Pro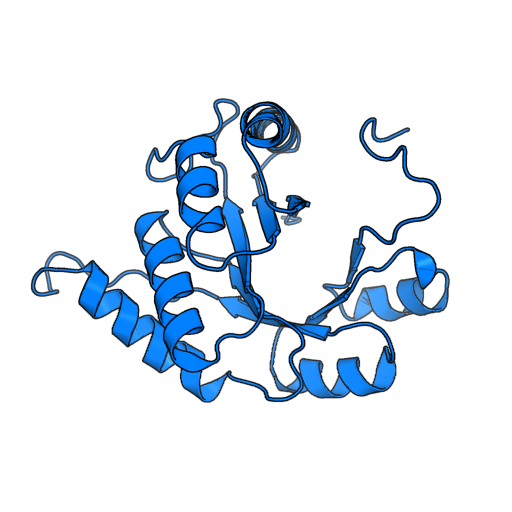tein AF-A0A1L5L5M0-F1 (afdb_monomer)

Structure (mmCIF, N/CA/C/O backbone):
data_AF-A0A1L5L5M0-F1
#
_entry.id   AF-A0A1L5L5M0-F1
#
loop_
_atom_site.group_PDB
_atom_site.id
_atom_site.type_symbol
_atom_site.label_atom_id
_atom_site.label_alt_id
_atom_site.label_comp_id
_atom_site.label_asym_id
_atom_site.label_entity_id
_atom_site.label_seq_id
_atom_site.pdbx_PDB_ins_code
_atom_site.Cartn_x
_atom_site.Cartn_y
_atom_site.Cartn_z
_atom_site.occupancy
_atom_site.B_iso_or_equiv
_atom_site.auth_seq_id
_atom_site.auth_comp_id
_atom_site.auth_asym_id
_atom_site.auth_atom_id
_atom_site.pdbx_PDB_model_num
ATOM 1 N N . MET A 1 1 ? 9.996 18.702 20.414 1.00 37.34 1 MET A N 1
ATOM 2 C CA . MET A 1 1 ? 10.602 18.690 19.071 1.00 37.34 1 MET A CA 1
ATOM 3 C C . MET A 1 1 ? 9.410 18.514 18.162 1.00 37.34 1 MET A C 1
ATOM 5 O O . MET A 1 1 ? 8.863 17.422 18.136 1.00 37.34 1 MET A O 1
ATOM 9 N N . ASP A 1 2 ? 8.891 19.613 17.627 1.00 32.19 2 ASP A N 1
ATOM 10 C CA . ASP A 1 2 ? 7.620 19.604 16.901 1.00 32.19 2 ASP A CA 1
ATOM 11 C C . ASP A 1 2 ? 7.878 19.167 15.463 1.00 32.19 2 ASP A C 1
ATOM 13 O O . ASP A 1 2 ? 8.718 19.755 14.782 1.00 32.19 2 ASP A O 1
ATOM 17 N N . ILE A 1 3 ? 7.187 18.113 15.025 1.00 42.31 3 ILE A N 1
ATOM 18 C CA . ILE A 1 3 ? 7.192 17.671 13.630 1.00 42.31 3 ILE A CA 1
ATOM 19 C C . ILE A 1 3 ? 6.338 18.692 12.858 1.00 42.31 3 ILE A C 1
ATOM 21 O O . ILE A 1 3 ? 5.136 18.776 13.120 1.00 42.31 3 ILE A O 1
ATOM 25 N N . PRO A 1 4 ? 6.909 19.486 11.931 1.00 44.06 4 PRO A N 1
ATOM 26 C CA . PRO A 1 4 ? 6.253 20.669 11.352 1.00 44.06 4 PRO A CA 1
ATOM 27 C C . PRO A 1 4 ? 4.957 20.407 10.565 1.00 44.06 4 PRO A C 1
ATOM 29 O O . PRO A 1 4 ? 4.274 21.355 10.188 1.00 44.06 4 PRO A O 1
ATOM 32 N N . LEU A 1 5 ? 4.615 19.141 10.313 1.00 48.84 5 LEU A N 1
ATOM 33 C CA . LEU A 1 5 ? 3.465 18.721 9.508 1.00 48.84 5 LEU A CA 1
ATOM 34 C C . LEU A 1 5 ? 2.217 18.359 10.344 1.00 48.84 5 LEU A C 1
ATOM 36 O O . LEU A 1 5 ? 1.127 18.248 9.787 1.00 48.84 5 LEU A O 1
ATOM 40 N N . CYS A 1 6 ? 2.326 18.233 11.672 1.00 43.53 6 CYS A N 1
ATOM 41 C CA . CYS A 1 6 ? 1.203 17.886 12.554 1.00 43.53 6 CYS A CA 1
ATOM 42 C C . CYS A 1 6 ? 0.515 19.140 13.125 1.00 43.53 6 CYS A C 1
ATOM 44 O O . CYS A 1 6 ? 0.696 19.470 14.293 1.00 43.53 6 CYS A O 1
ATOM 46 N N . GLN A 1 7 ? -0.279 19.859 12.323 1.00 47.16 7 GLN A N 1
ATOM 47 C CA . GLN A 1 7 ? -1.124 20.965 12.826 1.00 47.16 7 GLN A CA 1
ATOM 48 C C . GLN A 1 7 ? -2.626 20.636 12.908 1.00 47.16 7 GLN A C 1
ATOM 50 O O . GLN A 1 7 ? -3.442 21.531 13.122 1.00 47.16 7 GLN A O 1
ATOM 55 N N . SER A 1 8 ? -3.028 19.370 12.782 1.00 53.06 8 SER A N 1
ATOM 56 C CA . SER A 1 8 ? -4.411 18.952 13.045 1.00 53.06 8 SER A CA 1
ATOM 57 C C . SER A 1 8 ? -4.498 18.318 14.430 1.00 53.06 8 SER A C 1
ATOM 59 O O . SER A 1 8 ? -4.249 17.128 14.586 1.00 53.06 8 SER A O 1
ATOM 61 N N . GLU A 1 9 ? -4.861 19.099 15.447 1.00 52.16 9 GLU A N 1
ATOM 62 C CA . GLU A 1 9 ? -4.918 18.631 16.843 1.00 52.16 9 GLU A CA 1
ATOM 63 C C . GLU A 1 9 ? -5.943 17.501 17.115 1.00 52.16 9 GLU A C 1
ATOM 65 O O . GLU A 1 9 ? -6.094 17.103 18.264 1.00 52.16 9 GLU A O 1
ATOM 70 N N . HIS A 1 10 ? -6.682 16.995 16.115 1.00 55.62 10 HIS A N 1
ATOM 71 C CA . HIS A 1 10 ? -7.849 16.127 16.350 1.00 55.62 10 HIS A CA 1
ATOM 72 C C . HIS A 1 10 ? -8.141 15.062 15.274 1.00 55.62 10 HIS A C 1
ATOM 74 O O . HIS A 1 10 ? -9.202 14.443 15.338 1.00 55.62 10 HIS A O 1
ATOM 80 N N . GLU A 1 11 ? -7.264 14.830 14.293 1.00 70.50 11 GLU A N 1
ATOM 81 C CA . GLU A 1 11 ? -7.452 13.707 13.358 1.00 70.50 11 GLU A CA 1
ATOM 82 C C . GLU A 1 11 ? -6.483 12.574 13.700 1.00 70.50 11 GLU A C 1
ATOM 84 O O . GLU A 1 11 ? -5.308 12.855 13.927 1.00 70.50 11 GLU A O 1
ATOM 89 N N . PRO A 1 12 ? -6.944 11.313 13.755 1.00 74.50 12 PRO A N 1
ATOM 90 C CA . PRO A 1 12 ? -6.053 10.176 13.926 1.00 74.50 12 PRO A CA 1
ATOM 91 C C . PRO A 1 12 ? -5.113 10.067 12.718 1.00 74.50 12 PRO A C 1
ATOM 93 O O . PRO A 1 12 ? -5.559 10.154 11.574 1.00 74.50 12 PRO A O 1
ATOM 96 N N . GLN A 1 13 ? -3.814 9.869 12.959 1.00 84.69 13 GLN A N 1
ATOM 97 C CA . GLN A 1 13 ? -2.782 9.886 11.905 1.00 84.69 13 GLN A CA 1
ATOM 98 C C . GLN A 1 13 ? -1.914 8.626 11.869 1.00 84.69 13 GLN A C 1
ATOM 100 O O . GLN A 1 13 ? -1.178 8.423 10.906 1.00 84.69 13 GLN A O 1
ATOM 105 N N . LEU A 1 14 ? -1.972 7.785 12.906 1.00 91.12 14 LEU A N 1
ATOM 106 C CA . LEU A 1 14 ? -1.072 6.644 13.053 1.00 91.12 14 LEU A CA 1
ATOM 107 C C . LEU A 1 14 ? -1.730 5.342 12.596 1.00 91.12 14 LEU A C 1
ATOM 109 O O . LEU A 1 14 ? -2.900 5.090 12.882 1.00 91.12 14 LEU A O 1
ATOM 113 N N . LEU A 1 15 ? -0.954 4.489 11.929 1.00 92.94 15 LEU A N 1
ATOM 114 C CA . LEU A 1 15 ? -1.309 3.090 11.711 1.00 92.94 15 LEU A CA 1
ATOM 115 C C . LEU A 1 15 ? -0.512 2.231 12.689 1.00 92.94 15 LEU A C 1
ATOM 117 O O . LEU A 1 15 ? 0.717 2.267 12.688 1.00 92.94 15 LEU A O 1
ATOM 121 N N . LEU A 1 16 ? -1.207 1.463 13.526 1.00 93.12 16 LEU A N 1
ATOM 122 C CA . LEU A 1 16 ? -0.563 0.487 14.401 1.00 93.12 16 LEU A CA 1
ATOM 123 C C . LEU A 1 16 ? -0.062 -0.682 13.554 1.00 93.12 16 LEU A C 1
ATOM 125 O O . LEU A 1 16 ? -0.860 -1.314 12.879 1.00 93.12 16 LEU A O 1
ATOM 129 N N . ASN A 1 17 ? 1.229 -0.992 13.589 1.00 90.50 17 ASN A N 1
ATOM 130 C CA . ASN A 1 17 ? 1.829 -2.051 12.767 1.00 90.50 17 ASN A CA 1
ATOM 131 C C . ASN A 1 17 ? 2.629 -3.088 13.575 1.00 90.50 17 ASN A C 1
ATOM 133 O O . ASN A 1 17 ? 3.208 -3.998 12.989 1.00 90.50 17 ASN A O 1
ATOM 137 N N . ASP A 1 18 ? 2.654 -2.972 14.906 1.00 87.62 18 ASP A N 1
ATOM 138 C CA . ASP A 1 18 ? 3.384 -3.873 15.802 1.00 87.62 18 ASP A CA 1
ATOM 139 C C . ASP A 1 18 ? 2.468 -4.337 16.953 1.00 87.62 18 ASP A C 1
ATOM 141 O O . ASP A 1 18 ? 1.902 -3.488 17.655 1.00 87.62 18 ASP A O 1
ATOM 145 N N . PRO A 1 19 ? 2.333 -5.657 17.205 1.00 85.62 19 PRO A N 1
ATOM 146 C CA . PRO A 1 19 ? 1.618 -6.173 18.372 1.00 85.62 19 PRO A CA 1
ATOM 147 C C . PRO A 1 19 ? 2.073 -5.566 19.710 1.00 85.62 19 PRO A C 1
ATOM 149 O O . PRO A 1 19 ? 1.258 -5.357 20.610 1.00 85.62 19 PRO A O 1
ATOM 152 N N . ALA A 1 20 ? 3.360 -5.242 19.864 1.00 86.06 20 ALA A N 1
ATOM 153 C CA . ALA A 1 20 ? 3.890 -4.624 21.078 1.00 86.06 20 ALA A CA 1
ATOM 154 C C . ALA A 1 20 ? 3.305 -3.221 21.332 1.00 86.06 20 ALA A C 1
ATOM 156 O O . ALA A 1 20 ? 3.269 -2.760 22.476 1.00 86.06 20 ALA A O 1
ATOM 157 N N . ALA A 1 21 ? 2.802 -2.558 20.287 1.00 85.56 21 ALA A N 1
ATOM 158 C CA . ALA A 1 21 ? 2.208 -1.230 20.355 1.00 85.56 21 ALA A CA 1
ATOM 159 C C . ALA A 1 21 ? 0.707 -1.235 20.712 1.00 85.56 21 ALA A C 1
ATOM 161 O O . ALA A 1 21 ? 0.142 -0.162 20.917 1.00 85.56 21 ALA A O 1
ATOM 162 N N . ILE A 1 22 ? 0.053 -2.395 20.873 1.00 88.88 22 ILE A N 1
ATOM 163 C CA . ILE A 1 22 ? -1.383 -2.477 21.235 1.00 88.88 22 ILE A CA 1
ATOM 164 C C . ILE A 1 22 ? -1.685 -1.745 22.552 1.00 88.88 22 ILE A C 1
ATOM 166 O O . ILE A 1 22 ? -2.690 -1.046 22.681 1.00 88.88 22 ILE A O 1
ATOM 170 N N . SER A 1 23 ? -0.762 -1.798 23.516 1.00 89.81 23 SER A N 1
ATOM 171 C CA . SER A 1 23 ? -0.909 -1.055 24.778 1.00 89.81 23 SER A CA 1
ATOM 172 C C . SER A 1 23 ? -0.965 0.469 24.573 1.00 89.81 23 SER A C 1
ATOM 174 O O . SER A 1 23 ? -1.609 1.173 25.355 1.00 89.81 23 SER A O 1
ATOM 176 N N . LEU A 1 24 ? -0.315 0.989 23.523 1.00 89.75 24 LEU A N 1
ATOM 177 C CA . LEU A 1 24 ? -0.370 2.409 23.168 1.00 89.75 24 LEU A CA 1
ATOM 178 C C . LEU A 1 24 ? -1.753 2.778 22.629 1.00 89.75 24 LEU A C 1
ATOM 180 O O . LEU A 1 24 ? -2.297 3.799 23.047 1.00 89.75 24 LEU A O 1
ATOM 184 N N . TYR A 1 25 ? -2.355 1.921 21.796 1.00 90.50 25 TYR A N 1
ATOM 185 C CA . TYR A 1 25 ? -3.723 2.124 21.314 1.00 90.50 25 TYR A CA 1
ATOM 186 C C . TYR A 1 25 ? -4.724 2.224 22.468 1.00 90.50 25 TYR A C 1
ATOM 188 O O . TYR A 1 25 ? -5.516 3.156 22.511 1.00 90.50 25 TYR A O 1
ATOM 196 N N . HIS A 1 26 ? -4.651 1.338 23.464 1.00 90.94 26 HIS A N 1
ATOM 197 C CA . HIS A 1 26 ? -5.555 1.419 24.618 1.00 90.94 26 HIS A CA 1
ATOM 198 C C . HIS A 1 26 ? -5.352 2.670 25.484 1.00 90.94 26 HIS A C 1
ATOM 200 O O . HIS A 1 26 ? -6.258 3.056 26.223 1.00 90.94 26 HIS A O 1
ATOM 206 N N . THR A 1 27 ? -4.175 3.295 25.412 1.00 91.94 27 THR A N 1
ATOM 207 C CA . THR A 1 27 ? -3.859 4.503 26.183 1.00 91.94 27 THR A CA 1
ATOM 208 C C . THR A 1 27 ? -4.309 5.778 25.467 1.00 91.94 27 THR A C 1
ATOM 210 O O . THR A 1 27 ? -4.749 6.712 26.135 1.00 91.94 27 THR A O 1
ATOM 213 N N . ALA A 1 28 ? -4.202 5.819 24.137 1.00 90.75 28 ALA A N 1
ATOM 214 C CA . ALA A 1 28 ? -4.520 6.986 23.313 1.00 90.75 28 ALA A CA 1
ATOM 215 C C . ALA A 1 28 ? -5.152 6.567 21.966 1.00 90.75 28 ALA A C 1
ATOM 217 O O . ALA A 1 28 ? -4.536 6.744 20.908 1.00 90.75 28 ALA A O 1
ATOM 218 N N . PRO A 1 29 ? -6.359 5.969 21.974 1.00 90.12 29 PRO A N 1
ATOM 219 C CA . PRO A 1 29 ? -6.978 5.408 20.770 1.00 90.12 29 PRO A CA 1
ATOM 220 C C . PRO A 1 29 ? -7.260 6.464 19.695 1.00 90.12 29 PRO A C 1
ATOM 222 O O . PRO A 1 29 ? -7.223 6.163 18.506 1.00 90.12 29 PRO A O 1
ATOM 225 N N . GLU A 1 30 ? -7.483 7.717 20.093 1.00 90.06 30 GLU A N 1
ATOM 226 C CA . GLU A 1 30 ? -7.745 8.854 19.208 1.00 90.06 30 GLU A CA 1
ATOM 227 C C . GLU A 1 30 ? -6.582 9.214 18.271 1.00 90.06 30 GLU A C 1
ATOM 229 O O . GLU A 1 30 ? -6.782 9.961 17.316 1.00 90.06 30 GLU A O 1
ATOM 234 N N . GLN A 1 31 ? -5.375 8.695 18.520 1.00 89.62 31 GLN A N 1
ATOM 235 C CA . GLN A 1 31 ? -4.207 8.925 17.665 1.00 89.62 31 GLN A CA 1
ATOM 236 C C . GLN A 1 31 ? -4.157 7.974 16.460 1.00 89.62 31 GLN A C 1
ATOM 238 O O . GLN A 1 31 ? -3.469 8.263 15.475 1.00 89.6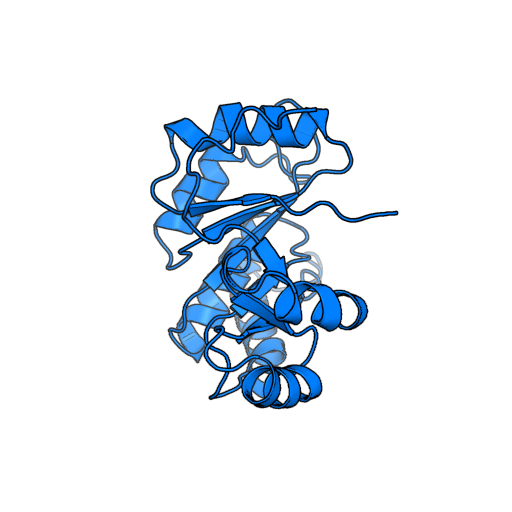2 31 GLN A O 1
ATOM 243 N N . PHE A 1 32 ? -4.874 6.849 16.526 1.00 92.44 32 PHE A N 1
ATOM 244 C CA . PHE A 1 32 ? -4.776 5.758 15.561 1.00 92.44 32 PHE A CA 1
ATOM 245 C C . PHE A 1 32 ? -5.925 5.787 14.553 1.00 92.44 32 PHE A C 1
ATOM 247 O O . PHE A 1 32 ? -7.099 5.809 14.915 1.00 92.44 32 PHE A O 1
ATOM 254 N N . ALA A 1 33 ? -5.576 5.778 13.267 1.00 92.56 33 ALA A N 1
ATOM 255 C CA . ALA A 1 33 ? -6.522 5.771 12.151 1.00 92.56 33 ALA A CA 1
ATOM 256 C C . ALA A 1 33 ? -6.866 4.349 11.694 1.00 92.56 33 ALA A C 1
ATOM 258 O O . ALA A 1 33 ? -7.893 4.133 11.054 1.00 92.56 33 ALA A O 1
ATOM 259 N N . GLY A 1 34 ? -6.003 3.387 12.015 1.00 94.31 34 GLY A N 1
ATOM 260 C CA . GLY A 1 34 ? -6.153 1.984 11.663 1.00 94.31 34 GLY A CA 1
ATOM 261 C C . GLY A 1 34 ? -5.032 1.130 12.246 1.00 94.31 34 GLY A C 1
ATOM 262 O O . GLY A 1 34 ? -4.119 1.637 12.904 1.00 94.31 34 GLY A O 1
ATOM 263 N N . ALA A 1 35 ? -5.086 -0.166 11.967 1.00 95.44 35 ALA A N 1
ATOM 264 C CA . ALA A 1 35 ? -4.003 -1.101 12.243 1.00 95.44 35 ALA A CA 1
ATOM 265 C C . ALA A 1 35 ? -3.652 -1.923 10.994 1.00 95.44 35 ALA A C 1
ATOM 267 O O . ALA A 1 35 ? -4.490 -2.130 10.120 1.00 95.44 35 ALA A O 1
ATOM 268 N N . LEU A 1 36 ? -2.406 -2.373 10.916 1.00 94.81 36 LEU A N 1
ATOM 269 C CA . LEU A 1 36 ? -1.814 -3.175 9.856 1.00 94.81 36 LEU A CA 1
ATOM 270 C C . LEU A 1 36 ? -1.404 -4.523 10.440 1.00 94.81 36 LEU A C 1
ATOM 272 O O . LEU A 1 36 ? -0.336 -4.650 11.038 1.00 94.81 36 LEU A O 1
ATOM 276 N N . ALA A 1 37 ? -2.261 -5.524 10.273 1.00 94.50 37 ALA A N 1
ATOM 277 C CA . ALA A 1 37 ? -1.931 -6.886 10.646 1.00 94.50 37 ALA A CA 1
ATOM 278 C C . ALA A 1 37 ? -0.888 -7.456 9.665 1.00 94.50 37 ALA A C 1
ATOM 280 O O . ALA A 1 37 ? -1.038 -7.295 8.450 1.00 94.50 37 ALA A O 1
ATOM 281 N N . PRO A 1 38 ? 0.155 -8.149 10.154 1.00 91.62 38 PRO A N 1
ATOM 282 C CA . PRO A 1 38 ? 1.208 -8.693 9.295 1.00 91.62 38 PRO A CA 1
ATOM 283 C C . PRO A 1 38 ? 0.812 -10.014 8.616 1.00 91.62 38 PRO A C 1
ATOM 285 O O . PRO A 1 38 ? 1.494 -10.464 7.702 1.00 91.62 38 PRO A O 1
ATOM 288 N N . ASN A 1 39 ? -0.251 -10.674 9.083 1.00 91.19 39 ASN A N 1
ATOM 289 C CA . ASN A 1 39 ? -0.777 -11.913 8.514 1.00 91.19 39 ASN A CA 1
ATOM 290 C C . ASN A 1 39 ? -2.271 -12.069 8.827 1.00 91.19 39 ASN A C 1
ATOM 292 O O . ASN A 1 39 ? -2.847 -11.307 9.609 1.00 91.19 39 ASN A O 1
ATOM 296 N N . VAL A 1 40 ? -2.887 -13.059 8.183 1.00 90.62 40 VAL A N 1
ATOM 297 C CA . VAL A 1 40 ? -4.324 -13.328 8.276 1.00 90.62 40 VAL A CA 1
ATOM 298 C C . VAL A 1 40 ? -4.726 -13.692 9.705 1.00 90.62 40 VAL A C 1
ATOM 300 O O . VAL A 1 40 ? -5.720 -13.176 10.204 1.00 90.62 40 VAL A O 1
ATOM 303 N N . GLU A 1 41 ? -3.925 -14.502 10.401 1.00 89.31 41 GLU A N 1
ATOM 304 C CA . GLU A 1 41 ? -4.230 -14.946 11.764 1.00 89.31 41 GLU A CA 1
ATOM 305 C C . GLU A 1 41 ? -4.303 -13.779 12.759 1.00 89.31 41 GLU A C 1
ATOM 307 O O . GLU A 1 41 ? -5.160 -13.760 13.643 1.00 89.31 41 GLU A O 1
ATOM 312 N N . LEU A 1 42 ? -3.411 -12.795 12.621 1.00 91.25 42 LEU A N 1
ATOM 313 C CA . LEU A 1 42 ? -3.429 -11.592 13.450 1.00 91.25 42 LEU A CA 1
ATOM 314 C C . LEU A 1 42 ? -4.493 -10.590 13.004 1.00 91.25 42 LEU A C 1
ATOM 316 O O . LEU A 1 42 ? -4.952 -9.816 13.838 1.00 91.25 42 LEU A O 1
ATOM 320 N N . CYS A 1 43 ? -4.916 -10.612 11.738 1.00 92.25 43 CYS A N 1
ATOM 321 C CA . CYS A 1 43 ? -5.982 -9.740 11.246 1.00 92.25 43 CYS A CA 1
ATOM 322 C C . CYS A 1 43 ? -7.291 -9.982 12.007 1.00 92.25 43 CYS A C 1
ATOM 324 O O . CYS A 1 43 ? -7.899 -9.019 12.471 1.00 92.25 43 CYS A O 1
ATOM 326 N N . ASP A 1 44 ? -7.672 -11.246 12.206 1.00 90.19 44 ASP A N 1
ATOM 327 C CA . ASP A 1 44 ? -8.867 -11.622 12.975 1.00 90.19 44 ASP A CA 1
ATOM 328 C C . ASP A 1 44 ? -8.769 -11.190 14.435 1.00 90.19 44 ASP A C 1
ATOM 330 O O . ASP A 1 44 ? -9.660 -10.525 14.968 1.00 90.19 44 ASP A O 1
ATOM 334 N N . ALA A 1 45 ? -7.651 -11.539 15.076 1.00 91.50 45 ALA A N 1
ATOM 335 C CA . ALA A 1 45 ? -7.421 -11.223 16.478 1.00 91.50 45 ALA A CA 1
ATOM 336 C C . ALA A 1 45 ? -7.474 -9.707 16.724 1.00 91.50 45 ALA A C 1
ATOM 338 O O . ALA A 1 45 ? -8.102 -9.246 17.677 1.00 91.50 45 ALA A O 1
ATOM 339 N N . TRP A 1 46 ? -6.855 -8.923 15.840 1.00 93.50 46 TRP A N 1
ATOM 340 C CA . TRP A 1 46 ? -6.830 -7.469 15.953 1.00 93.50 46 TRP A CA 1
ATOM 341 C C . TRP A 1 46 ? -8.174 -6.837 15.613 1.00 93.50 46 TRP A C 1
A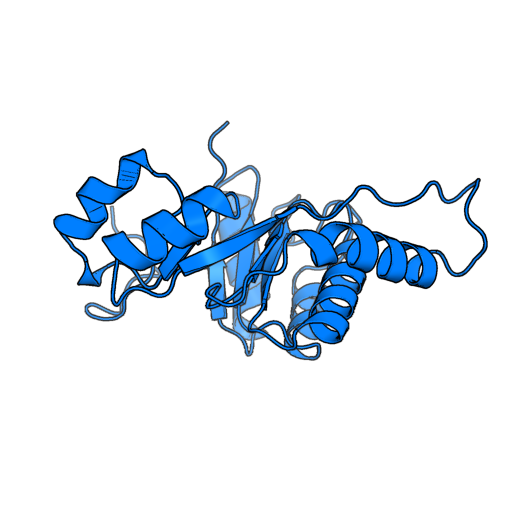TOM 343 O O . TRP A 1 46 ? -8.539 -5.847 16.241 1.00 93.50 46 TRP A O 1
ATOM 353 N N . ALA A 1 47 ? -8.925 -7.385 14.654 1.00 91.62 47 ALA A N 1
ATOM 354 C CA . ALA A 1 47 ? -10.258 -6.888 14.332 1.00 91.62 47 ALA A CA 1
ATOM 355 C C . ALA A 1 47 ? -11.212 -7.012 15.533 1.00 91.62 47 ALA A C 1
ATOM 357 O O . ALA A 1 47 ? -12.026 -6.115 15.760 1.00 91.62 47 ALA A O 1
ATOM 358 N N . GLU A 1 48 ? -11.084 -8.079 16.330 1.00 91.06 48 GLU A N 1
ATOM 359 C CA . GLU A 1 48 ? -11.846 -8.249 17.572 1.00 91.06 48 GLU A CA 1
ATOM 360 C C . GLU A 1 48 ? -11.322 -7.350 18.708 1.00 91.06 48 GLU A C 1
ATOM 362 O O . GLU A 1 48 ? -12.106 -6.646 19.347 1.00 91.06 48 GLU A O 1
ATOM 367 N N . GLU A 1 49 ? -10.007 -7.334 18.952 1.00 92.00 49 GLU A N 1
ATOM 368 C CA . GLU A 1 49 ? -9.393 -6.617 20.082 1.00 92.00 49 GLU A CA 1
ATOM 369 C C . GLU A 1 49 ? -9.428 -5.087 19.930 1.00 92.00 49 GLU A C 1
ATOM 371 O O . GLU A 1 49 ? -9.626 -4.362 20.910 1.00 92.00 49 GLU A O 1
ATOM 376 N N . LEU A 1 50 ? -9.249 -4.581 18.706 1.00 93.06 50 LEU A N 1
ATOM 377 C CA . LEU A 1 50 ? -9.100 -3.149 18.433 1.00 93.06 50 LEU A CA 1
ATOM 378 C C . LEU A 1 50 ? -10.416 -2.470 18.031 1.00 93.06 50 LEU A C 1
ATOM 380 O O . LEU A 1 50 ? -10.424 -1.257 17.807 1.00 93.06 50 LEU A O 1
ATOM 384 N N . ALA A 1 51 ? -11.533 -3.203 17.962 1.00 90.69 51 ALA A N 1
ATOM 385 C CA . ALA A 1 51 ? -12.824 -2.664 17.539 1.00 90.69 51 ALA A CA 1
ATOM 386 C C . ALA A 1 51 ? -13.189 -1.358 18.293 1.00 90.69 51 ALA A C 1
ATOM 388 O O . ALA A 1 51 ? -13.121 -1.314 19.525 1.00 90.69 51 ALA A O 1
ATOM 389 N N . PRO A 1 52 ? -13.606 -0.280 17.590 1.00 90.81 52 PRO A N 1
ATOM 390 C CA . PRO A 1 52 ? -14.006 -0.228 16.179 1.00 90.81 52 PRO A CA 1
ATOM 391 C C . PRO A 1 52 ? -12.898 0.205 15.190 1.00 90.81 52 PRO A C 1
ATOM 393 O O . PRO A 1 52 ? -13.225 0.635 14.083 1.00 90.81 52 PRO A O 1
ATOM 396 N N . LEU A 1 53 ? -11.614 0.154 15.564 1.00 93.44 53 LEU A N 1
ATOM 397 C CA . LEU A 1 53 ? -10.500 0.557 14.695 1.00 93.44 53 LEU A CA 1
ATOM 398 C C . LEU A 1 53 ? -10.447 -0.320 13.425 1.00 93.44 53 LEU A C 1
ATOM 400 O O . LEU A 1 53 ? -10.489 -1.546 13.543 1.00 93.44 53 LEU A O 1
ATOM 404 N N . PRO A 1 54 ? -10.337 0.254 12.211 1.00 94.69 54 PRO A N 1
ATOM 405 C CA . PRO A 1 54 ? -10.229 -0.544 10.997 1.00 94.69 54 PRO A CA 1
ATOM 406 C C . PRO A 1 54 ? -8.874 -1.257 10.938 1.00 94.69 54 PRO A C 1
ATOM 408 O O . PRO A 1 54 ? -7.819 -0.625 11.018 1.00 94.69 54 PRO A O 1
ATOM 411 N N . VAL A 1 55 ? -8.910 -2.573 10.743 1.00 95.94 55 VAL A N 1
ATOM 412 C CA . VAL A 1 55 ? -7.717 -3.414 10.600 1.00 95.94 55 VAL A CA 1
ATOM 413 C C . VAL A 1 55 ? -7.553 -3.803 9.137 1.00 95.94 55 VAL A C 1
ATOM 415 O O . VAL A 1 55 ? -8.470 -4.345 8.520 1.00 95.94 55 VAL A O 1
ATOM 418 N N . GLY A 1 56 ? -6.400 -3.480 8.564 1.00 96.19 56 GLY A N 1
ATOM 419 C CA . GLY A 1 56 ? -5.993 -3.909 7.235 1.00 96.19 56 GLY A CA 1
ATOM 420 C C . GLY A 1 56 ? -4.927 -4.995 7.289 1.00 96.19 56 GLY A C 1
ATOM 421 O O . GLY A 1 56 ? -4.284 -5.196 8.318 1.00 96.19 56 GLY A O 1
ATOM 422 N N . LEU A 1 57 ? -4.730 -5.676 6.163 1.00 96.31 57 LEU A N 1
ATOM 423 C CA . LEU A 1 57 ? -3.746 -6.748 6.025 1.00 96.31 57 LEU A CA 1
ATOM 424 C C . LEU A 1 57 ? -2.562 -6.291 5.165 1.00 96.31 57 LEU A C 1
ATOM 426 O O . LEU A 1 57 ? -2.754 -5.784 4.055 1.00 96.31 57 LEU A O 1
ATOM 430 N N . ALA A 1 58 ? -1.344 -6.487 5.667 1.00 95.75 58 ALA A N 1
ATOM 431 C CA . ALA A 1 58 ? -0.121 -6.297 4.898 1.00 95.75 58 ALA A CA 1
ATOM 432 C C . ALA A 1 58 ? 0.086 -7.460 3.918 1.00 95.75 58 ALA A C 1
ATOM 434 O O . ALA A 1 58 ? -0.023 -8.629 4.284 1.00 95.75 58 ALA A O 1
ATOM 435 N N . LEU A 1 59 ? 0.381 -7.128 2.664 1.00 96.19 59 LEU A N 1
ATOM 436 C CA . LEU A 1 59 ? 0.694 -8.069 1.599 1.00 96.19 59 LEU A CA 1
ATOM 437 C C . LEU A 1 59 ? 2.019 -7.661 0.952 1.00 96.19 59 LEU A C 1
ATOM 439 O O . LEU A 1 59 ? 2.146 -6.580 0.368 1.00 96.19 59 LEU A O 1
ATOM 443 N N . GLU A 1 60 ? 2.991 -8.559 1.020 1.00 96.44 60 GLU A N 1
ATOM 444 C CA . GLU A 1 60 ? 4.278 -8.383 0.360 1.00 96.44 60 GLU A CA 1
ATOM 445 C C . GLU A 1 60 ? 4.147 -8.691 -1.137 1.00 96.44 60 GLU A C 1
ATOM 447 O O . GLU A 1 60 ? 3.588 -9.717 -1.544 1.00 96.44 60 GLU A O 1
ATOM 452 N N . CYS A 1 61 ? 4.655 -7.796 -1.981 1.00 96.94 61 CYS A N 1
ATOM 453 C CA . CYS A 1 61 ? 4.702 -8.019 -3.418 1.00 96.94 61 CYS A CA 1
ATOM 454 C C . CYS A 1 61 ? 5.712 -9.135 -3.729 1.00 96.94 61 CYS A C 1
ATOM 456 O O . CYS A 1 61 ? 6.843 -9.089 -3.249 1.00 96.94 61 CYS A O 1
ATOM 458 N N . PRO A 1 62 ? 5.354 -10.130 -4.559 1.00 95.50 62 PRO A N 1
ATOM 459 C CA . PRO A 1 62 ? 6.281 -11.202 -4.887 1.00 95.50 62 PRO A CA 1
ATOM 460 C C . PRO A 1 62 ? 7.462 -10.679 -5.725 1.00 95.50 62 PRO A C 1
ATOM 462 O O . PRO A 1 62 ? 7.338 -9.642 -6.379 1.00 95.50 62 PRO A O 1
ATOM 465 N N . PRO A 1 63 ? 8.595 -11.396 -5.785 1.00 92.56 63 PRO A N 1
ATOM 466 C CA . PRO A 1 63 ? 9.712 -10.999 -6.638 1.00 92.56 63 PRO A CA 1
ATOM 467 C C . PRO A 1 63 ? 9.307 -10.996 -8.116 1.00 92.56 63 PRO A C 1
ATOM 469 O O . PRO A 1 63 ? 8.494 -11.822 -8.549 1.00 92.56 63 PRO A O 1
ATOM 472 N N . GLU A 1 64 ? 9.887 -10.081 -8.897 1.00 88.38 64 GLU A N 1
ATOM 473 C CA . GLU A 1 64 ? 9.657 -10.041 -10.341 1.00 88.38 64 GLU A CA 1
ATOM 474 C C . GLU A 1 64 ? 10.136 -11.335 -11.019 1.00 88.38 64 GLU A C 1
ATOM 476 O O . GLU A 1 64 ? 11.173 -11.893 -10.643 1.00 88.38 64 GLU A O 1
ATOM 481 N N . PRO A 1 65 ? 9.395 -11.830 -12.024 1.00 84.88 65 PRO A N 1
ATOM 482 C CA . PRO A 1 65 ? 9.801 -12.991 -12.788 1.00 84.88 65 PRO A CA 1
ATOM 483 C C . PRO A 1 65 ? 11.054 -12.655 -13.591 1.00 84.88 65 PRO A C 1
ATOM 485 O O . PRO A 1 65 ? 11.227 -11.540 -14.087 1.00 84.88 65 PRO A O 1
ATOM 488 N N . ASP A 1 66 ? 11.911 -13.653 -13.764 1.00 81.38 66 ASP A N 1
ATOM 489 C CA . ASP A 1 66 ? 13.126 -13.502 -14.548 1.00 81.38 66 ASP A CA 1
ATOM 490 C C . ASP A 1 66 ? 12.795 -13.144 -16.008 1.00 81.38 66 ASP A C 1
ATOM 492 O O . ASP A 1 66 ? 12.187 -13.927 -16.746 1.00 81.38 66 ASP A O 1
ATOM 496 N N . ALA A 1 67 ? 13.216 -11.949 -16.425 1.00 75.56 67 ALA A N 1
ATOM 497 C CA . ALA A 1 67 ? 12.973 -11.406 -17.754 1.00 75.56 67 ALA A CA 1
ATOM 498 C C . ALA A 1 67 ? 13.628 -12.222 -18.883 1.00 75.56 67 ALA A C 1
ATOM 500 O O . ALA A 1 67 ? 13.177 -12.122 -20.027 1.00 75.56 67 ALA A O 1
ATOM 501 N N . GLU A 1 68 ? 14.673 -13.007 -18.595 1.00 76.88 68 GLU A N 1
ATOM 502 C CA . GLU A 1 68 ? 15.317 -13.886 -19.582 1.00 76.88 68 GLU A CA 1
ATOM 503 C C . GLU A 1 68 ? 14.486 -15.144 -19.857 1.00 76.88 68 GLU A C 1
ATOM 505 O O . GLU A 1 68 ? 14.481 -15.656 -20.979 1.00 76.88 68 GLU A O 1
ATOM 510 N N . HIS A 1 69 ? 13.749 -15.615 -18.850 1.00 75.44 69 HIS A N 1
ATOM 511 C CA . HIS A 1 69 ? 12.985 -16.862 -18.898 1.00 75.44 69 HIS A CA 1
ATOM 512 C C . HIS A 1 69 ? 11.469 -16.648 -19.041 1.00 75.44 69 HIS A C 1
ATOM 514 O O . HIS A 1 69 ? 10.726 -17.615 -19.211 1.00 75.44 69 HIS A O 1
ATOM 520 N N . CYS A 1 70 ? 11.000 -15.398 -18.993 1.00 79.69 70 CYS A N 1
ATOM 521 C CA . CYS A 1 70 ? 9.589 -15.038 -19.090 1.00 79.69 70 CYS A CA 1
ATOM 522 C C . CYS A 1 70 ? 9.226 -14.518 -20.490 1.00 79.69 70 CYS A C 1
ATOM 524 O O . CYS A 1 70 ? 9.854 -13.601 -21.028 1.00 79.69 70 CYS A O 1
ATOM 526 N N . GLU A 1 71 ? 8.167 -15.074 -21.085 1.00 80.06 71 GLU A N 1
ATOM 527 C CA . GLU A 1 71 ? 7.644 -14.570 -22.353 1.00 80.06 71 GLU A CA 1
ATOM 528 C C . GLU A 1 71 ? 7.055 -13.159 -22.183 1.00 80.06 71 GLU A C 1
ATOM 530 O O . GLU A 1 71 ? 6.422 -12.813 -21.185 1.00 80.06 71 GLU A O 1
ATOM 535 N N . ARG A 1 72 ? 7.252 -12.292 -23.181 1.00 82.31 72 ARG A N 1
ATOM 536 C CA . ARG A 1 72 ? 6.703 -10.930 -23.135 1.00 82.31 72 ARG A CA 1
ATOM 537 C C . ARG A 1 72 ? 5.198 -10.931 -23.451 1.00 82.31 72 ARG A C 1
ATOM 539 O O . ARG A 1 72 ? 4.785 -11.654 -24.355 1.00 82.31 72 ARG A O 1
ATOM 546 N N . PRO A 1 73 ? 4.396 -10.048 -22.817 1.00 85.62 73 PRO A N 1
ATOM 547 C CA . PRO A 1 73 ? 4.807 -8.992 -21.886 1.00 85.62 73 PRO A CA 1
ATOM 548 C C . PRO A 1 73 ? 4.935 -9.476 -20.430 1.00 85.62 73 PRO A C 1
ATOM 550 O O . PRO A 1 73 ? 4.005 -10.048 -19.864 1.00 85.62 73 PRO A O 1
ATOM 553 N N . ILE A 1 74 ? 6.066 -9.146 -19.798 1.00 87.44 74 ILE A N 1
ATOM 554 C CA . ILE A 1 74 ? 6.403 -9.532 -18.414 1.00 87.44 74 ILE A CA 1
ATOM 555 C C . ILE A 1 74 ? 5.342 -9.046 -17.414 1.00 87.44 74 ILE A C 1
ATOM 557 O O . ILE A 1 74 ? 4.941 -9.781 -16.520 1.00 87.44 74 ILE A O 1
ATOM 561 N N . THR A 1 75 ? 4.799 -7.841 -17.617 1.00 88.50 75 THR A N 1
ATOM 562 C CA . THR A 1 75 ? 3.769 -7.264 -16.741 1.00 88.50 75 THR A CA 1
ATOM 563 C C . THR A 1 75 ? 2.518 -8.139 -16.623 1.00 88.50 75 THR A C 1
ATOM 565 O O . THR A 1 75 ? 1.937 -8.197 -15.547 1.00 88.50 75 THR A O 1
ATOM 568 N N . MET A 1 76 ? 2.088 -8.826 -17.690 1.00 91.00 76 MET A N 1
ATOM 569 C CA . MET A 1 76 ? 0.898 -9.688 -17.610 1.00 91.00 76 MET A CA 1
ATOM 570 C C . MET A 1 76 ? 1.174 -10.945 -16.785 1.00 91.00 76 MET A C 1
ATOM 572 O O . MET A 1 76 ? 0.333 -11.333 -15.982 1.00 91.00 76 MET A O 1
ATOM 576 N N . HIS A 1 77 ? 2.364 -11.532 -16.930 1.00 91.81 77 HIS A N 1
ATOM 577 C CA . HIS A 1 77 ? 2.787 -12.665 -16.109 1.00 91.81 77 HIS A CA 1
ATOM 578 C C . HIS A 1 77 ? 2.879 -12.280 -14.636 1.00 91.81 77 HIS A C 1
ATOM 580 O O . HIS A 1 77 ? 2.385 -13.007 -13.781 1.00 91.81 77 HIS A O 1
ATOM 586 N N . TYR A 1 78 ? 3.435 -11.103 -14.345 1.00 94.69 78 TYR A N 1
ATOM 587 C CA . TYR A 1 78 ? 3.539 -10.637 -12.970 1.00 94.69 78 TYR A CA 1
ATOM 588 C C . TYR A 1 78 ? 2.169 -10.319 -12.346 1.00 94.69 78 TYR A C 1
ATOM 590 O O . TYR A 1 78 ? 1.949 -10.652 -11.188 1.00 94.69 78 TYR A O 1
ATOM 598 N N . ILE A 1 79 ? 1.205 -9.777 -13.107 1.00 95.62 79 ILE A N 1
ATOM 599 C CA . ILE A 1 79 ? -0.183 -9.615 -12.628 1.00 95.62 79 ILE A CA 1
ATOM 600 C C . ILE A 1 79 ? -0.777 -10.967 -12.211 1.00 95.62 79 ILE A C 1
ATOM 602 O O . ILE A 1 79 ? -1.371 -11.066 -11.139 1.00 95.62 79 ILE A O 1
ATOM 606 N N . GLU A 1 80 ? -0.622 -12.009 -13.031 1.00 95.06 80 GLU A N 1
ATOM 607 C CA . GLU A 1 80 ? -1.144 -13.339 -12.695 1.00 95.06 80 GLU A CA 1
ATOM 608 C C . GLU A 1 80 ? -0.410 -13.958 -11.496 1.00 95.06 80 GLU A C 1
ATOM 610 O O . GLU A 1 80 ? -1.063 -14.487 -10.599 1.00 95.06 80 GLU A O 1
ATOM 615 N N . GLN A 1 81 ? 0.910 -13.787 -11.395 1.00 95.25 81 GLN A N 1
ATOM 616 C CA . GLN A 1 81 ? 1.689 -14.203 -10.224 1.00 95.25 81 GLN A CA 1
ATOM 617 C C . GLN A 1 81 ? 1.212 -13.502 -8.941 1.00 95.25 81 GLN A C 1
ATOM 619 O O . GLN A 1 81 ? 0.989 -14.157 -7.923 1.00 95.25 81 GLN A O 1
ATOM 624 N N . CYS A 1 82 ? 0.990 -12.183 -8.977 1.00 97.06 82 CYS A N 1
ATOM 625 C CA . CYS A 1 82 ? 0.403 -11.449 -7.856 1.00 97.06 82 CYS A CA 1
ATOM 626 C C . CYS A 1 82 ? -0.974 -12.010 -7.486 1.00 97.06 82 CYS A C 1
ATOM 628 O O . CYS A 1 82 ? -1.259 -12.197 -6.306 1.00 97.06 82 CYS A O 1
ATOM 630 N N . LYS A 1 83 ? -1.823 -12.336 -8.471 1.00 97.38 83 LYS A N 1
ATOM 631 C CA . LYS A 1 83 ? -3.136 -12.939 -8.198 1.00 97.38 83 LYS A CA 1
ATOM 632 C C . LYS A 1 83 ? -3.016 -14.296 -7.510 1.00 97.38 83 LYS A C 1
ATOM 634 O O . LYS A 1 83 ? -3.803 -14.574 -6.610 1.00 97.38 83 LYS A O 1
ATOM 639 N N . GLU A 1 84 ? -2.073 -15.136 -7.924 1.00 96.62 84 GLU A N 1
ATOM 640 C CA . GLU A 1 84 ? -1.829 -16.440 -7.300 1.00 96.62 84 GLU A CA 1
ATOM 641 C C . GLU A 1 84 ? -1.371 -16.306 -5.844 1.00 96.62 84 GLU A C 1
ATOM 643 O O . GLU A 1 84 ? -1.878 -17.028 -4.986 1.00 96.62 84 GLU A O 1
ATOM 648 N N . VAL A 1 85 ? -0.478 -15.353 -5.562 1.00 96.25 85 VAL A N 1
ATOM 649 C CA . VAL A 1 85 ? 0.047 -15.095 -4.212 1.00 96.25 85 VAL A CA 1
ATOM 650 C C . VAL A 1 85 ? -0.999 -14.442 -3.305 1.00 96.25 85 VAL A C 1
ATOM 652 O O . VAL A 1 85 ? -1.147 -14.848 -2.155 1.00 96.25 85 VAL A O 1
ATOM 655 N N . PHE A 1 86 ? -1.761 -13.464 -3.801 1.00 96.56 86 PHE A N 1
ATOM 656 C CA . PHE A 1 86 ? -2.714 -12.708 -2.981 1.00 96.56 86 PHE A CA 1
ATOM 657 C C . PHE A 1 86 ? -4.024 -13.452 -2.733 1.00 96.56 86 PHE A C 1
ATOM 659 O O . PHE A 1 86 ? -4.611 -13.296 -1.668 1.00 96.56 86 PHE A O 1
ATOM 666 N N . ARG A 1 87 ? -4.498 -14.275 -3.679 1.00 96.12 87 ARG A N 1
ATOM 667 C CA . ARG A 1 87 ? -5.786 -14.983 -3.562 1.00 96.12 87 ARG A CA 1
ATOM 668 C C . ARG A 1 87 ? -5.967 -15.772 -2.252 1.00 96.12 87 ARG A C 1
ATOM 670 O O . ARG A 1 87 ? -7.044 -15.637 -1.679 1.00 96.12 87 ARG A O 1
ATOM 677 N N . PRO A 1 88 ? -5.002 -16.577 -1.763 1.00 94.81 88 PRO A N 1
ATOM 678 C CA . PRO A 1 88 ? -5.156 -17.279 -0.486 1.00 94.81 88 PRO A CA 1
ATOM 679 C C . PRO A 1 88 ? -5.087 -16.360 0.743 1.00 94.81 88 PRO A C 1
ATOM 681 O O . PRO A 1 88 ? -5.470 -16.793 1.823 1.00 94.81 88 PRO A O 1
ATOM 684 N N . LEU A 1 89 ? -4.598 -15.127 0.588 1.00 94.19 89 LEU A N 1
ATOM 685 C CA . LEU A 1 89 ? -4.450 -14.140 1.661 1.00 94.19 89 LEU A CA 1
ATOM 686 C C . LEU A 1 89 ? -5.639 -13.176 1.744 1.00 94.19 89 LEU A C 1
ATOM 688 O O . LEU A 1 89 ? -5.703 -12.366 2.665 1.00 94.19 89 LEU A O 1
ATOM 692 N N . LEU A 1 90 ? -6.569 -13.227 0.783 1.00 93.00 90 LEU A N 1
ATOM 693 C CA . LEU A 1 90 ? -7.760 -12.388 0.825 1.00 93.00 90 LEU A CA 1
ATOM 694 C C . LEU A 1 90 ? -8.593 -12.745 2.052 1.00 93.00 90 LEU A C 1
ATOM 696 O O . LEU A 1 90 ? -8.996 -13.892 2.237 1.00 93.00 90 LEU A O 1
ATOM 700 N N . HIS A 1 91 ? -8.867 -11.726 2.851 1.00 88.88 91 HIS A N 1
ATOM 701 C CA . HIS A 1 91 ? -9.603 -11.827 4.089 1.00 88.88 91 HIS A CA 1
ATOM 702 C C . HIS A 1 91 ? -10.857 -10.952 4.040 1.00 88.88 91 HIS A C 1
ATOM 704 O O . HIS A 1 91 ? -10.793 -9.783 3.642 1.00 88.88 91 HIS A O 1
ATOM 710 N N . ASP A 1 92 ? -12.005 -11.512 4.426 1.00 83.06 92 ASP A N 1
ATOM 711 C CA . ASP A 1 92 ? -13.293 -10.815 4.335 1.00 83.06 92 ASP A CA 1
ATOM 712 C C . ASP A 1 92 ? -13.373 -9.6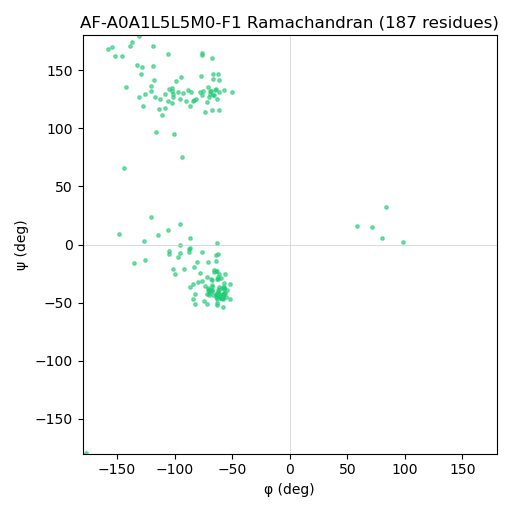27 5.303 1.00 83.06 92 ASP A C 1
ATOM 714 O O . ASP A 1 92 ? -13.925 -8.583 4.933 1.00 83.06 92 ASP A O 1
ATOM 718 N N . ASP A 1 93 ? -12.753 -9.763 6.480 1.00 83.19 93 ASP A N 1
ATOM 719 C CA . ASP A 1 93 ? -12.739 -8.750 7.543 1.00 83.19 93 ASP A CA 1
ATOM 720 C C . ASP A 1 93 ? -11.604 -7.723 7.411 1.00 83.19 93 ASP A C 1
ATOM 722 O O . ASP A 1 93 ? -11.560 -6.751 8.165 1.00 83.19 93 ASP A O 1
ATOM 726 N N . ALA A 1 94 ? -10.708 -7.877 6.428 1.00 93.25 94 ALA A N 1
ATOM 727 C CA . ALA A 1 94 ? -9.712 -6.848 6.152 1.00 93.25 94 ALA A CA 1
ATOM 728 C C . ALA A 1 94 ? -10.404 -5.584 5.610 1.00 93.25 94 ALA A C 1
ATOM 730 O O . ALA A 1 94 ? -10.986 -5.575 4.518 1.00 93.25 94 ALA A O 1
ATOM 731 N N . ALA A 1 95 ? -10.314 -4.488 6.364 1.00 94.56 95 ALA A N 1
ATOM 732 C CA . ALA A 1 95 ? -10.893 -3.200 5.990 1.00 94.56 95 ALA A CA 1
ATOM 733 C C . ALA A 1 95 ? -10.189 -2.581 4.768 1.00 94.56 95 ALA A C 1
ATOM 735 O O . ALA A 1 95 ? -10.807 -1.865 3.975 1.00 94.56 95 ALA A O 1
ATOM 736 N N . PHE A 1 96 ? -8.897 -2.866 4.610 1.00 96.00 96 PHE A N 1
ATOM 737 C CA . PHE A 1 96 ? -8.048 -2.435 3.504 1.00 96.00 96 PHE A CA 1
ATOM 738 C C . PHE A 1 96 ? -6.838 -3.372 3.375 1.00 96.00 96 PHE A C 1
ATOM 740 O O . PHE A 1 96 ? -6.562 -4.172 4.268 1.00 96.00 96 PHE A O 1
ATOM 747 N N . TYR A 1 97 ? -6.102 -3.255 2.274 1.00 97.50 97 TYR A N 1
ATOM 748 C CA . TYR A 1 97 ? -4.846 -3.973 2.064 1.00 97.50 97 TYR A CA 1
ATOM 749 C C . TYR A 1 97 ? -3.688 -3.000 1.906 1.00 97.50 97 TYR A C 1
ATOM 751 O O . TYR A 1 97 ? -3.827 -1.962 1.255 1.00 97.50 97 TYR A O 1
ATOM 759 N N . TYR A 1 98 ? -2.545 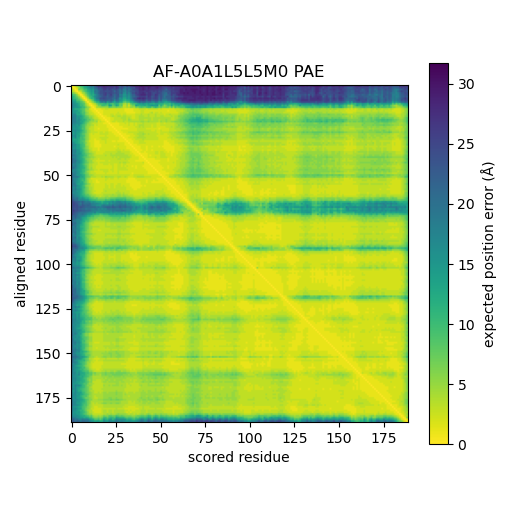-3.364 2.474 1.00 97.44 98 TYR A N 1
ATOM 760 C CA . TYR A 1 98 ? -1.301 -2.619 2.371 1.00 97.44 98 TYR A CA 1
ATOM 761 C C . TYR A 1 98 ? -0.291 -3.387 1.522 1.00 97.44 98 TYR A C 1
ATOM 763 O O . TYR A 1 98 ? 0.179 -4.441 1.936 1.00 97.44 98 TYR A O 1
ATOM 771 N N . LEU A 1 99 ? 0.024 -2.872 0.333 1.00 97.50 99 LEU A N 1
ATOM 772 C CA . LEU A 1 99 ? 1.023 -3.448 -0.565 1.00 97.50 99 LEU A CA 1
ATOM 773 C C . LEU A 1 99 ? 2.400 -2.850 -0.281 1.00 97.50 99 LEU A C 1
ATOM 775 O O . LEU A 1 99 ? 2.571 -1.635 -0.401 1.00 97.50 99 LEU A O 1
ATOM 779 N N . HIS A 1 100 ? 3.378 -3.704 0.014 1.00 96.06 100 HIS A N 1
ATOM 780 C CA . HIS A 1 100 ? 4.766 -3.302 0.250 1.00 96.06 100 HIS A CA 1
ATOM 781 C C . HIS A 1 100 ? 5.772 -4.230 -0.439 1.00 96.06 100 HIS A C 1
ATOM 783 O O . HIS A 1 100 ? 5.396 -5.244 -1.027 1.00 96.06 100 HIS A O 1
ATOM 789 N N . GLY A 1 101 ? 7.059 -3.871 -0.386 1.00 94.50 101 GLY A N 1
ATOM 790 C CA . GLY A 1 101 ? 8.156 -4.722 -0.868 1.00 94.50 101 GLY A CA 1
ATOM 791 C C . GLY A 1 101 ? 8.242 -4.869 -2.391 1.00 94.50 101 GLY A C 1
ATOM 792 O O . GLY A 1 101 ? 8.919 -5.765 -2.886 1.00 94.50 101 GLY A O 1
ATOM 793 N N . ALA A 1 102 ? 7.553 -4.020 -3.158 1.00 94.75 102 ALA A N 1
ATOM 794 C CA . ALA A 1 102 ? 7.641 -4.067 -4.611 1.00 94.75 102 ALA A CA 1
ATOM 795 C C . ALA A 1 102 ? 9.060 -3.684 -5.082 1.00 94.75 102 ALA A C 1
ATOM 797 O O . ALA A 1 102 ? 9.551 -2.624 -4.696 1.00 94.75 102 ALA A O 1
ATOM 798 N N . PRO A 1 103 ? 9.706 -4.493 -5.944 1.00 87.50 103 PRO A N 1
ATOM 799 C CA . PRO A 1 103 ? 11.093 -4.259 -6.359 1.00 87.50 103 PRO A CA 1
ATOM 800 C C . PRO A 1 103 ? 11.245 -3.062 -7.304 1.00 87.50 103 PRO A C 1
ATOM 802 O O . PRO A 1 103 ? 12.301 -2.440 -7.361 1.00 87.50 103 PRO A O 1
ATOM 805 N N . THR A 1 104 ? 10.195 -2.754 -8.066 1.00 94.56 104 THR A N 1
ATOM 806 C CA . THR A 1 104 ? 10.158 -1.677 -9.057 1.00 94.56 104 THR A CA 1
ATOM 807 C C . THR A 1 104 ? 8.763 -1.056 -9.104 1.00 94.56 104 THR A C 1
ATOM 809 O O . THR A 1 104 ? 7.767 -1.654 -8.674 1.00 94.56 104 THR A O 1
ATOM 812 N N . PHE A 1 105 ? 8.647 0.145 -9.669 1.00 96.81 105 PHE A N 1
ATOM 813 C CA . PHE A 1 105 ? 7.350 0.788 -9.836 1.00 96.81 105 PHE A CA 1
ATOM 814 C C . PHE A 1 105 ? 6.401 0.011 -10.770 1.00 96.81 105 PHE A C 1
ATOM 816 O O . PHE A 1 105 ? 5.217 -0.133 -10.436 1.00 96.81 105 PHE A O 1
ATOM 823 N N . PRO A 1 106 ? 6.847 -0.528 -11.927 1.00 95.44 106 PRO A N 1
ATOM 824 C CA . PRO A 1 106 ? 6.006 -1.386 -12.756 1.00 95.44 106 PRO A CA 1
ATOM 825 C C . PRO A 1 106 ? 5.467 -2.611 -12.013 1.00 95.44 106 PRO A C 1
ATOM 827 O O . PRO A 1 106 ? 4.302 -2.963 -12.228 1.00 95.44 106 PRO A O 1
ATOM 830 N N . ALA A 1 107 ? 6.271 -3.216 -11.131 1.00 95.88 107 ALA A N 1
ATOM 831 C CA . ALA A 1 107 ? 5.838 -4.315 -10.278 1.00 95.88 107 ALA A CA 1
ATOM 832 C C . ALA A 1 107 ? 4.733 -3.858 -9.314 1.00 95.88 107 ALA A C 1
ATOM 834 O O . ALA A 1 107 ? 3.633 -4.411 -9.339 1.00 95.88 107 ALA A O 1
ATOM 835 N N . LEU A 1 108 ? 4.945 -2.773 -8.561 1.00 97.56 108 LEU A N 1
ATOM 836 C CA . LEU A 1 108 ? 3.914 -2.235 -7.665 1.00 97.56 108 LEU A CA 1
ATOM 837 C C . LEU A 1 108 ? 2.605 -1.944 -8.409 1.00 97.56 108 LEU A C 1
ATOM 839 O O . LEU A 1 108 ? 1.521 -2.325 -7.966 1.00 97.56 108 LEU A O 1
ATOM 843 N N . ARG A 1 109 ? 2.694 -1.307 -9.582 1.00 97.31 109 ARG A N 1
ATOM 844 C CA . ARG A 1 109 ? 1.525 -1.003 -10.417 1.00 97.31 109 ARG A CA 1
ATOM 845 C C . ARG A 1 109 ? 0.761 -2.270 -10.800 1.00 97.31 109 ARG A C 1
ATOM 847 O O . ARG A 1 109 ? -0.466 -2.274 -10.786 1.00 97.31 109 ARG A O 1
ATOM 854 N N . ALA A 1 110 ? 1.471 -3.327 -11.179 1.00 96.69 110 ALA A N 1
ATOM 855 C CA . ALA A 1 110 ? 0.875 -4.612 -11.516 1.00 96.69 110 ALA A CA 1
ATOM 856 C C . ALA A 1 110 ? 0.243 -5.299 -10.296 1.00 96.69 110 ALA A C 1
ATOM 858 O O . ALA A 1 110 ? -0.869 -5.807 -10.420 1.00 96.69 110 ALA A O 1
ATOM 859 N N . ALA A 1 111 ? 0.880 -5.241 -9.125 1.00 97.44 111 ALA A N 1
ATOM 860 C CA . ALA A 1 111 ? 0.326 -5.763 -7.877 1.00 97.44 111 ALA A CA 1
ATOM 861 C C . ALA A 1 111 ? -0.982 -5.052 -7.484 1.00 97.44 111 ALA A C 1
ATOM 863 O O . ALA A 1 111 ? -1.965 -5.709 -7.143 1.00 97.44 111 ALA A O 1
ATOM 864 N N . VAL A 1 112 ? -1.038 -3.721 -7.625 1.00 97.56 112 VAL A N 1
ATOM 865 C CA . VAL A 1 112 ? -2.263 -2.931 -7.405 1.00 97.56 112 VAL A CA 1
ATOM 866 C C . VAL A 1 112 ? -3.385 -3.370 -8.348 1.00 97.56 112 VAL A C 1
ATOM 868 O O . VAL A 1 112 ? -4.511 -3.586 -7.905 1.00 97.56 112 VAL A O 1
ATOM 871 N N . LEU A 1 113 ? -3.090 -3.539 -9.642 1.00 96.88 113 LEU A N 1
ATOM 872 C CA . LEU A 1 113 ? -4.081 -3.999 -10.624 1.00 96.88 113 LEU A CA 1
ATOM 873 C C . LEU A 1 113 ? -4.562 -5.425 -10.321 1.00 96.88 113 LEU A C 1
ATOM 875 O O . LEU A 1 113 ? -5.758 -5.693 -10.376 1.00 96.88 113 LEU A O 1
ATOM 879 N N . ALA A 1 114 ? -3.644 -6.323 -9.957 1.00 96.81 114 ALA A N 1
ATOM 880 C CA . ALA A 1 114 ? -3.960 -7.693 -9.570 1.00 96.81 114 ALA A CA 1
ATOM 881 C C . ALA A 1 114 ? -4.902 -7.746 -8.360 1.00 96.81 114 ALA A C 1
ATOM 883 O O . ALA A 1 114 ? -5.883 -8.487 -8.377 1.00 96.81 114 ALA A O 1
ATOM 884 N N . LEU A 1 115 ? -4.630 -6.946 -7.328 1.00 96.12 115 LEU A N 1
ATOM 885 C CA . LEU A 1 115 ? -5.464 -6.884 -6.132 1.00 96.12 115 LEU A CA 1
ATOM 886 C C . LEU A 1 115 ? -6.827 -6.228 -6.410 1.00 96.12 115 LEU A C 1
ATOM 888 O O . LEU A 1 115 ? -7.857 -6.713 -5.937 1.00 96.12 115 LEU A O 1
ATOM 892 N N . GLY A 1 116 ? -6.847 -5.175 -7.234 1.00 94.75 116 GLY A N 1
ATOM 893 C CA . GLY A 1 116 ? -8.076 -4.533 -7.702 1.00 94.75 116 GLY A CA 1
ATOM 894 C C . GLY A 1 116 ? -9.005 -5.502 -8.440 1.00 94.75 116 GLY A C 1
ATOM 895 O O . GLY A 1 116 ? -10.202 -5.525 -8.156 1.00 94.75 116 GLY A O 1
ATOM 896 N N . ASP A 1 117 ? -8.447 -6.353 -9.308 1.00 94.62 117 ASP A N 1
ATOM 897 C CA . ASP A 1 117 ? -9.178 -7.421 -10.009 1.00 94.62 117 ASP A CA 1
ATOM 898 C C . ASP A 1 117 ? -9.759 -8.479 -9.051 1.00 94.62 117 ASP A C 1
ATOM 900 O O . ASP A 1 117 ? -10.767 -9.112 -9.369 1.00 94.62 117 ASP A O 1
ATOM 904 N N . LEU A 1 118 ? -9.114 -8.713 -7.903 1.00 95.00 118 LEU A N 1
ATOM 905 C CA . LEU A 1 118 ? -9.477 -9.783 -6.973 1.00 95.00 118 LEU A CA 1
ATOM 906 C C . LEU A 1 118 ? -10.606 -9.408 -6.008 1.00 95.00 118 LEU A C 1
ATOM 908 O O . LEU A 1 118 ? -11.508 -10.220 -5.805 1.00 95.00 118 LEU A O 1
ATOM 912 N N . CYS A 1 119 ? -10.546 -8.234 -5.369 1.00 90.44 119 CYS A N 1
ATOM 913 C CA . CYS A 1 119 ? -11.447 -7.921 -4.249 1.00 90.44 119 CYS A CA 1
ATOM 914 C C . CYS A 1 119 ? -12.073 -6.519 -4.275 1.00 90.44 119 CYS A C 1
ATOM 916 O O . CYS A 1 119 ? -13.043 -6.288 -3.555 1.00 90.44 119 CYS A O 1
ATOM 918 N N . GLY A 1 120 ? -11.547 -5.576 -5.069 1.00 86.38 120 GLY A N 1
ATOM 919 C CA . GLY A 1 120 ? -12.049 -4.194 -5.125 1.00 86.38 120 GLY A CA 1
ATOM 920 C C . GLY A 1 120 ? -12.019 -3.434 -3.786 1.00 86.38 120 GLY A C 1
ATOM 921 O O . GLY A 1 120 ? -12.702 -2.418 -3.647 1.00 86.38 120 GLY A O 1
ATOM 922 N N . ARG A 1 121 ? -11.274 -3.935 -2.790 1.00 91.06 121 ARG A N 1
ATOM 923 C CA . ARG A 1 121 ? -11.093 -3.302 -1.475 1.00 91.06 121 ARG A CA 1
ATOM 924 C C . ARG A 1 121 ? -10.123 -2.123 -1.573 1.00 91.06 121 ARG A C 1
ATOM 926 O O . ARG A 1 121 ? -9.363 -2.001 -2.530 1.00 91.06 121 ARG A O 1
ATOM 933 N N . THR A 1 122 ? -10.149 -1.266 -0.557 1.00 94.50 122 THR A N 1
ATOM 934 C CA . THR A 1 122 ? -9.227 -0.134 -0.415 1.00 94.50 122 THR A CA 1
ATOM 935 C C . THR A 1 122 ? -7.774 -0.610 -0.414 1.00 94.50 122 THR A C 1
ATOM 937 O O . THR A 1 122 ? -7.436 -1.549 0.309 1.00 94.50 122 THR A O 1
ATOM 940 N N . VAL A 1 123 ? -6.919 0.061 -1.191 1.00 97.12 123 VAL A N 1
ATOM 941 C CA . VAL A 1 123 ? -5.487 -0.247 -1.296 1.00 97.12 123 VAL A CA 1
ATOM 942 C C . VAL A 1 123 ? -4.653 0.930 -0.802 1.00 97.12 123 VAL A C 1
ATOM 944 O O . VAL A 1 123 ? -4.788 2.057 -1.290 1.00 97.12 123 VAL A O 1
ATOM 947 N N . ILE A 1 124 ? -3.755 0.633 0.132 1.00 97.75 124 ILE A N 1
ATOM 948 C CA . ILE A 1 124 ? -2.628 1.471 0.531 1.00 97.75 124 ILE A CA 1
ATOM 949 C C . ILE A 1 124 ? -1.376 0.887 -0.126 1.00 97.75 124 ILE A C 1
ATOM 951 O O . ILE A 1 124 ? -1.166 -0.321 -0.068 1.00 97.75 124 ILE A O 1
ATOM 955 N N . ALA A 1 125 ? -0.558 1.718 -0.763 1.00 98.06 125 ALA A N 1
ATOM 956 C CA . ALA A 1 125 ? 0.661 1.271 -1.437 1.00 98.06 125 ALA A CA 1
ATOM 957 C C . ALA A 1 125 ? 1.897 1.952 -0.843 1.00 98.06 125 ALA A C 1
ATOM 959 O O . ALA A 1 125 ? 1.879 3.162 -0.617 1.00 98.06 125 ALA A O 1
ATOM 960 N N . GLU A 1 126 ? 2.965 1.192 -0.623 1.00 97.56 126 GLU A N 1
ATOM 961 C CA . GLU A 1 126 ? 4.270 1.720 -0.235 1.00 97.56 126 GLU A CA 1
ATOM 962 C C . GLU A 1 126 ? 5.108 2.077 -1.473 1.00 97.56 126 GLU A C 1
ATOM 964 O O . GLU A 1 126 ? 5.223 1.279 -2.405 1.00 97.56 126 GLU A O 1
ATOM 969 N N . LEU A 1 127 ? 5.709 3.267 -1.476 1.00 96.94 127 LEU A N 1
ATOM 970 C CA . LEU A 1 127 ? 6.759 3.670 -2.408 1.00 96.94 127 LEU A CA 1
ATOM 971 C C . LEU A 1 127 ? 8.057 3.856 -1.630 1.00 96.94 127 LEU A C 1
ATOM 973 O O . LEU A 1 127 ? 8.145 4.751 -0.792 1.00 96.94 127 LEU A O 1
ATOM 977 N N . HIS A 1 128 ? 9.056 3.041 -1.951 1.00 95.56 128 HIS A N 1
ATOM 978 C CA . HIS A 1 128 ? 10.400 3.207 -1.422 1.00 95.56 128 HIS A CA 1
ATOM 979 C C . HIS A 1 128 ? 11.196 4.179 -2.294 1.00 95.56 128 HIS A C 1
ATOM 981 O O . HIS A 1 128 ? 11.377 3.928 -3.485 1.00 95.56 128 HIS A O 1
ATOM 987 N N . VAL A 1 129 ? 11.639 5.289 -1.715 1.00 95.25 129 VAL A N 1
ATOM 988 C CA . VAL A 1 129 ? 12.467 6.298 -2.379 1.00 95.25 129 VAL A CA 1
ATOM 989 C C . VAL A 1 129 ? 13.933 6.045 -2.028 1.00 95.25 129 VAL A C 1
ATOM 991 O O . VAL A 1 129 ? 14.273 5.863 -0.861 1.00 95.25 129 VAL A O 1
ATOM 994 N N . GLU A 1 130 ? 14.774 6.034 -3.060 1.00 93.56 130 GLU A N 1
ATOM 995 C CA . GLU A 1 130 ? 16.211 5.749 -2.992 1.00 93.56 130 GLU A CA 1
ATOM 996 C C . GLU A 1 130 ? 17.032 6.994 -2.625 1.00 93.56 130 GLU A C 1
ATOM 998 O O . GLU A 1 130 ? 18.055 6.878 -1.954 1.00 93.56 130 GLU A O 1
ATOM 1003 N N . ASP A 1 131 ? 16.603 8.180 -3.073 1.00 92.31 131 ASP A N 1
ATOM 1004 C CA . ASP A 1 131 ? 17.378 9.419 -2.971 1.00 92.31 131 ASP A CA 1
ATOM 1005 C C . ASP A 1 131 ? 16.550 10.656 -2.573 1.00 92.31 131 ASP A C 1
ATOM 1007 O O . ASP A 1 131 ? 15.317 10.657 -2.534 1.00 92.31 131 ASP A O 1
ATOM 1011 N N . ASP A 1 132 ? 17.250 11.752 -2.289 1.00 90.69 132 ASP A N 1
ATOM 1012 C CA . ASP A 1 132 ? 16.676 13.051 -1.935 1.00 90.69 132 ASP A CA 1
ATOM 1013 C C . ASP A 1 132 ? 16.109 13.825 -3.142 1.00 90.69 132 ASP A C 1
ATOM 1015 O O . ASP A 1 132 ? 15.446 14.851 -2.974 1.00 90.69 132 ASP A O 1
ATOM 1019 N N . GLU A 1 133 ? 16.301 13.317 -4.363 1.00 94.38 133 GLU A N 1
ATOM 1020 C CA . GLU A 1 133 ? 15.705 13.847 -5.592 1.00 94.38 133 GLU A CA 1
ATOM 1021 C C . GLU A 1 133 ? 14.310 13.253 -5.876 1.00 94.38 133 GLU A C 1
ATOM 1023 O O . GLU A 1 133 ? 13.593 13.725 -6.767 1.00 94.38 133 GLU A O 1
ATOM 1028 N N . GLY A 1 134 ? 13.879 12.268 -5.079 1.00 94.12 134 GLY A N 1
ATOM 1029 C CA . GLY A 1 134 ? 12.563 11.649 -5.176 1.00 94.12 134 GLY A CA 1
ATOM 1030 C C . GLY A 1 134 ? 12.487 10.550 -6.233 1.00 94.12 134 GLY A C 1
ATOM 1031 O O . GLY A 1 134 ? 11.427 10.370 -6.844 1.00 94.12 134 GLY A O 1
ATOM 1032 N N . HIS A 1 135 ? 13.575 9.822 -6.475 1.00 96.69 135 HIS A N 1
ATOM 1033 C CA . HIS A 1 135 ? 13.575 8.657 -7.355 1.00 96.69 135 HIS A CA 1
ATOM 1034 C C . HIS A 1 135 ? 13.377 7.354 -6.582 1.00 96.69 135 HIS A C 1
ATOM 1036 O O . HIS A 1 135 ? 13.873 7.163 -5.476 1.00 96.69 135 HIS A O 1
ATOM 1042 N N . LEU A 1 136 ? 12.654 6.422 -7.194 1.00 96.31 136 LEU A N 1
ATOM 1043 C CA . LEU A 1 136 ? 12.623 5.021 -6.783 1.00 96.31 136 LEU A CA 1
ATOM 1044 C C . LEU A 1 136 ? 13.918 4.309 -7.231 1.00 96.31 136 LEU A C 1
ATOM 1046 O O . LEU A 1 136 ? 14.582 4.795 -8.151 1.00 96.31 136 LEU A O 1
ATOM 1050 N N . PRO A 1 137 ? 14.239 3.115 -6.691 1.00 93.94 137 PRO A N 1
ATOM 1051 C CA . PRO A 1 137 ? 15.435 2.350 -7.075 1.00 93.94 137 PRO A CA 1
ATOM 1052 C C . PRO A 1 137 ? 15.552 2.034 -8.577 1.00 93.94 137 PRO A C 1
ATOM 1054 O O . PRO A 1 137 ? 16.647 1.847 -9.106 1.00 93.94 137 PRO A O 1
ATOM 1057 N N . ASP A 1 138 ? 14.426 1.985 -9.294 1.00 94.62 138 ASP A N 1
ATOM 1058 C CA . ASP A 1 138 ? 14.377 1.775 -10.746 1.00 94.62 138 ASP A CA 1
ATOM 1059 C C . ASP A 1 138 ? 14.499 3.073 -11.572 1.00 94.62 138 ASP A C 1
ATOM 1061 O O . ASP A 1 138 ? 14.362 3.052 -12.799 1.00 94.62 138 ASP A O 1
ATOM 1065 N N . GLY A 1 139 ? 14.752 4.206 -10.911 1.00 96.75 139 GLY A N 1
ATOM 1066 C CA . GLY A 1 139 ? 14.838 5.543 -11.497 1.00 96.75 139 GLY A CA 1
ATOM 1067 C C . GLY A 1 139 ? 13.483 6.210 -11.753 1.00 96.75 139 GLY A C 1
ATOM 1068 O O . GLY A 1 139 ? 13.436 7.283 -12.359 1.00 96.75 139 GLY A O 1
ATOM 1069 N N . THR A 1 140 ? 12.365 5.602 -11.340 1.00 97.69 140 THR A N 1
ATOM 1070 C CA . THR A 1 140 ? 11.041 6.216 -11.495 1.00 97.69 140 THR A CA 1
ATOM 1071 C C . THR A 1 140 ? 10.895 7.422 -10.573 1.00 97.69 140 THR A C 1
ATOM 1073 O O . THR A 1 140 ? 11.083 7.324 -9.369 1.00 97.69 140 THR A O 1
ATOM 1076 N N . ASP A 1 141 ? 10.469 8.555 -11.125 1.00 97.38 141 ASP A N 1
ATOM 1077 C CA . ASP A 1 141 ? 10.134 9.753 -10.352 1.00 97.38 141 ASP A CA 1
ATOM 1078 C C . ASP A 1 141 ? 8.894 9.525 -9.461 1.00 97.38 141 ASP A C 1
ATOM 1080 O O . ASP A 1 141 ? 7.831 9.118 -9.951 1.00 97.38 141 ASP A O 1
ATOM 1084 N N . VAL A 1 142 ? 8.991 9.839 -8.166 1.00 97.12 142 VAL A N 1
ATOM 1085 C CA . VAL A 1 142 ? 7.914 9.655 -7.176 1.00 97.12 142 VAL A CA 1
ATOM 1086 C C . VAL A 1 142 ? 6.621 10.382 -7.566 1.00 97.12 142 VAL A C 1
ATOM 1088 O O . VAL A 1 142 ? 5.520 9.872 -7.341 1.00 97.12 142 VAL A O 1
ATOM 1091 N N . ARG A 1 143 ? 6.707 11.537 -8.238 1.00 96.81 143 ARG A N 1
ATOM 1092 C CA . ARG A 1 143 ? 5.534 12.292 -8.717 1.00 96.81 143 ARG A CA 1
ATOM 1093 C C . ARG A 1 143 ? 4.839 11.545 -9.842 1.00 96.81 143 ARG A C 1
ATOM 1095 O O . ARG A 1 143 ? 3.607 11.526 -9.907 1.00 96.81 143 ARG A O 1
ATOM 1102 N N . ALA A 1 144 ? 5.618 10.935 -10.735 1.00 97.31 144 ALA A N 1
ATOM 1103 C CA . ALA A 1 144 ? 5.080 10.110 -11.808 1.00 97.31 144 ALA A CA 1
ATOM 1104 C C . ALA A 1 144 ? 4.412 8.852 -11.235 1.00 97.31 144 ALA A C 1
ATOM 1106 O O . ALA A 1 144 ? 3.288 8.531 -11.636 1.00 97.31 144 ALA A O 1
ATOM 1107 N N . ALA A 1 145 ? 5.051 8.204 -10.256 1.00 97.81 145 ALA A N 1
ATOM 1108 C CA . ALA A 1 145 ? 4.502 7.048 -9.556 1.00 97.81 145 ALA A CA 1
ATOM 1109 C C . ALA A 1 145 ? 3.156 7.379 -8.889 1.00 97.81 145 ALA A C 1
ATOM 1111 O O . ALA A 1 145 ? 2.136 6.760 -9.206 1.00 97.81 145 ALA A O 1
ATOM 1112 N N . ILE A 1 146 ? 3.106 8.427 -8.061 1.00 97.19 146 ILE A N 1
ATOM 1113 C CA . ILE A 1 146 ? 1.876 8.898 -7.403 1.00 97.19 146 ILE A CA 1
ATOM 1114 C C . ILE A 1 146 ? 0.800 9.264 -8.427 1.00 97.19 146 ILE A C 1
ATOM 1116 O O . ILE A 1 146 ? -0.356 8.855 -8.290 1.00 97.19 146 ILE A O 1
ATOM 1120 N N . GLY A 1 147 ? 1.174 9.973 -9.497 1.00 96.94 147 GLY A N 1
ATOM 1121 C CA . GLY A 1 147 ? 0.255 10.362 -10.565 1.00 96.94 147 GLY A CA 1
ATOM 1122 C C . GLY A 1 147 ? -0.415 9.173 -11.265 1.00 96.94 147 GLY A C 1
ATOM 1123 O O . GLY A 1 147 ? -1.543 9.304 -11.755 1.00 96.94 147 GLY A O 1
ATOM 1124 N N . VAL A 1 148 ? 0.248 8.018 -11.310 1.00 97.75 148 VAL A N 1
ATOM 1125 C CA . VAL A 1 148 ? -0.322 6.762 -11.807 1.00 97.75 148 VAL A CA 1
ATOM 1126 C C . VAL A 1 148 ? -1.159 6.075 -10.726 1.00 97.75 148 VAL A C 1
ATOM 1128 O O . VAL A 1 148 ? -2.315 5.754 -11.000 1.00 97.75 148 VAL A O 1
ATOM 1131 N N . LEU A 1 149 ? -0.625 5.887 -9.512 1.00 97.81 149 LEU A N 1
ATOM 1132 C CA . LEU A 1 149 ? -1.300 5.160 -8.425 1.00 97.81 149 LEU A CA 1
ATOM 1133 C C . LEU A 1 149 ? -2.668 5.762 -8.078 1.00 97.81 149 LEU A C 1
ATOM 1135 O O . LEU A 1 149 ? -3.661 5.036 -7.999 1.00 97.81 149 LEU A O 1
ATOM 1139 N N . GLN A 1 150 ? -2.760 7.094 -8.008 1.00 95.81 150 GLN A N 1
ATOM 1140 C CA . GLN A 1 150 ? -4.014 7.800 -7.713 1.00 95.81 150 GLN A CA 1
ATOM 1141 C C . GLN A 1 150 ? -5.116 7.617 -8.771 1.00 95.81 150 GLN A C 1
ATOM 1143 O O . GLN A 1 150 ? -6.245 8.057 -8.571 1.00 95.81 150 GLN A O 1
ATOM 1148 N N . ARG A 1 1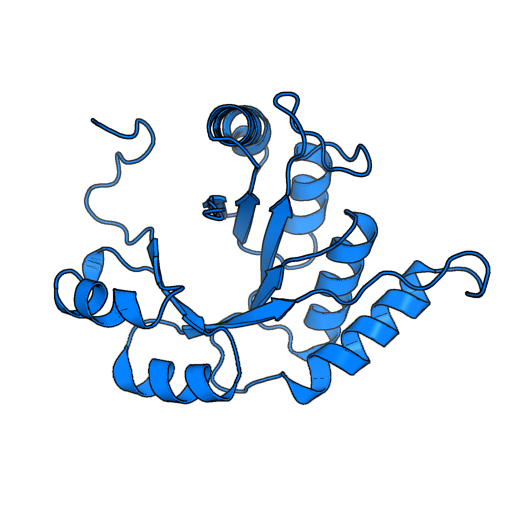51 ? -4.802 7.015 -9.927 1.00 96.06 151 ARG A N 1
ATOM 1149 C CA . ARG A 1 151 ? -5.761 6.739 -11.009 1.00 96.06 151 ARG A CA 1
ATOM 1150 C C . ARG A 1 151 ? -6.175 5.274 -11.107 1.00 96.06 151 ARG A C 1
ATOM 1152 O O . ARG A 1 151 ? -7.077 4.977 -11.885 1.00 96.06 151 ARG A O 1
ATOM 1159 N N . ILE A 1 152 ? -5.535 4.378 -10.357 1.00 94.62 152 ILE A N 1
ATOM 1160 C CA . ILE A 1 152 ? -5.739 2.926 -10.474 1.00 94.62 152 ILE A CA 1
ATOM 1161 C C . ILE A 1 152 ? -6.238 2.279 -9.176 1.00 94.62 152 ILE A C 1
ATOM 1163 O O . ILE A 1 152 ? -6.063 1.084 -8.978 1.00 94.62 152 ILE A O 1
ATOM 1167 N N . GLY A 1 153 ? -6.884 3.063 -8.307 1.00 87.12 153 GLY A N 1
ATOM 1168 C CA . GLY A 1 153 ?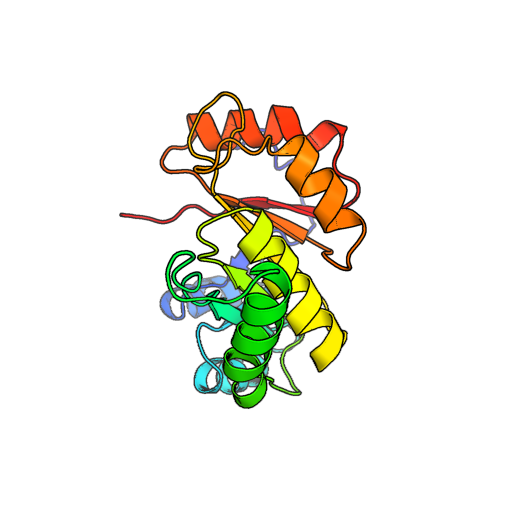 -7.586 2.553 -7.123 1.00 87.12 153 GLY A CA 1
ATOM 1169 C C . GLY A 1 153 ? -6.817 2.646 -5.803 1.00 87.12 153 GLY A C 1
ATOM 1170 O O . GLY A 1 153 ? -7.358 2.245 -4.777 1.00 87.12 153 GLY A O 1
ATOM 1171 N N . VAL A 1 154 ? -5.603 3.209 -5.795 1.00 97.19 154 VAL A N 1
ATOM 1172 C CA . VAL A 1 154 ? -4.872 3.488 -4.547 1.00 97.19 154 VAL A CA 1
ATOM 1173 C C . VAL A 1 154 ? -5.453 4.725 -3.869 1.00 97.19 154 VAL A C 1
ATOM 1175 O O . VAL A 1 154 ? -5.583 5.779 -4.496 1.00 97.19 154 VAL A O 1
ATOM 1178 N N . THR A 1 155 ? -5.781 4.608 -2.582 1.00 95.50 155 THR A N 1
ATOM 1179 C CA . THR A 1 155 ? -6.355 5.704 -1.780 1.00 95.50 155 THR A CA 1
ATOM 1180 C C . THR A 1 155 ? -5.330 6.407 -0.904 1.00 95.50 155 THR A C 1
ATOM 1182 O O . THR A 1 155 ? -5.523 7.572 -0.556 1.00 95.50 155 THR A O 1
ATOM 1185 N N . THR A 1 156 ? -4.254 5.703 -0.554 1.00 96.69 156 THR A N 1
ATOM 1186 C CA . THR A 1 156 ? -3.178 6.210 0.296 1.00 96.69 156 THR A CA 1
ATOM 1187 C C . THR A 1 156 ? -1.844 5.692 -0.217 1.00 96.69 156 THR A C 1
ATOM 1189 O O . THR A 1 156 ? -1.717 4.508 -0.527 1.00 96.69 156 THR A O 1
ATOM 1192 N N . VAL A 1 157 ? -0.849 6.569 -0.285 1.00 97.69 157 VAL A N 1
ATOM 1193 C CA . VAL A 1 157 ? 0.538 6.190 -0.563 1.00 97.69 157 VAL A CA 1
ATOM 1194 C C . VAL A 1 157 ? 1.360 6.443 0.6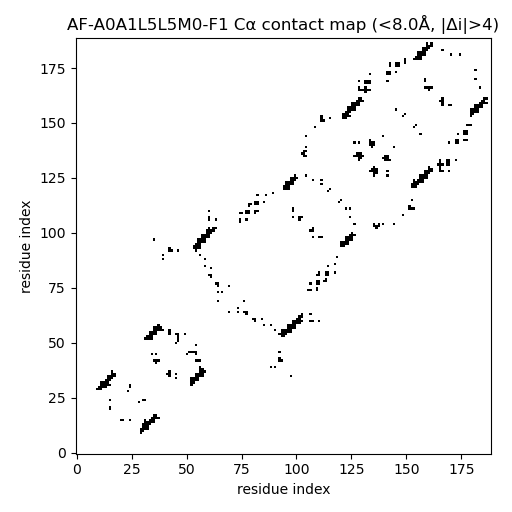88 1.00 97.69 157 VAL A C 1
ATOM 1196 O O . VAL A 1 157 ? 1.348 7.556 1.215 1.00 97.69 157 VAL A O 1
ATOM 1199 N N . LEU A 1 158 ? 2.059 5.414 1.159 1.00 96.56 158 LEU A N 1
ATOM 1200 C CA . LEU A 1 158 ? 3.082 5.554 2.188 1.00 96.56 158 LEU A CA 1
ATOM 1201 C C . LEU A 1 158 ? 4.435 5.682 1.499 1.00 96.56 158 LEU A C 1
ATOM 1203 O O . LEU A 1 158 ? 4.789 4.839 0.682 1.00 96.56 158 LEU A O 1
ATOM 1207 N N . ILE A 1 159 ? 5.172 6.742 1.803 1.00 96.50 159 ILE A N 1
ATOM 1208 C CA . ILE A 1 159 ? 6.547 6.902 1.333 1.00 96.50 159 ILE A CA 1
ATOM 1209 C C . ILE A 1 159 ? 7.473 6.329 2.407 1.00 96.50 159 ILE A C 1
ATOM 1211 O O . ILE A 1 159 ? 7.326 6.662 3.585 1.00 96.50 159 ILE A O 1
ATOM 1215 N N . SER A 1 160 ? 8.404 5.470 2.011 1.00 95.00 160 SER A N 1
ATOM 1216 C CA . SER A 1 160 ? 9.515 5.029 2.853 1.00 95.00 160 SER A CA 1
ATOM 1217 C C . SER A 1 160 ? 10.841 5.430 2.221 1.00 95.00 160 SER A C 1
ATOM 1219 O O . SER A 1 160 ? 10.934 5.619 1.010 1.00 95.00 160 SER A O 1
ATOM 1221 N N . ALA A 1 161 ? 11.862 5.596 3.052 1.00 93.12 161 ALA A N 1
ATOM 1222 C CA . ALA A 1 161 ? 13.227 5.877 2.629 1.00 93.12 161 ALA A CA 1
ATOM 1223 C C . ALA A 1 161 ? 14.196 5.334 3.685 1.00 93.12 161 ALA A C 1
ATOM 1225 O O . ALA A 1 161 ? 13.794 5.078 4.824 1.00 93.12 161 ALA A O 1
ATOM 1226 N N . HIS A 1 162 ? 15.466 5.172 3.315 1.00 87.88 162 HIS A N 1
ATOM 1227 C CA . HIS A 1 162 ? 16.513 4.746 4.248 1.00 87.88 162 HIS A CA 1
ATOM 1228 C C . HIS A 1 162 ? 16.835 5.799 5.311 1.00 87.88 162 HIS A C 1
ATOM 1230 O O . HIS A 1 162 ? 17.220 5.457 6.428 1.00 87.88 162 HIS A O 1
ATOM 1236 N N . ASP A 1 163 ? 16.672 7.080 4.982 1.00 88.94 163 ASP A N 1
ATOM 1237 C CA . ASP A 1 163 ? 16.986 8.179 5.879 1.00 88.94 163 ASP A CA 1
ATOM 1238 C C . ASP A 1 163 ? 15.855 9.230 5.941 1.00 88.94 163 ASP A C 1
ATOM 1240 O O . ASP A 1 163 ? 15.068 9.382 4.998 1.00 88.94 163 ASP A O 1
ATOM 1244 N N . PRO A 1 164 ? 15.748 9.980 7.056 1.00 89.31 164 PRO A N 1
ATOM 1245 C CA . PRO A 1 164 ? 14.693 10.979 7.219 1.00 89.31 164 PRO A CA 1
ATOM 1246 C C . PRO A 1 164 ? 14.770 12.176 6.255 1.00 89.31 164 PRO A C 1
ATOM 1248 O O . PRO A 1 164 ? 13.753 12.846 6.049 1.00 89.31 164 PRO A O 1
ATOM 1251 N N . GLU A 1 165 ? 15.950 12.496 5.713 1.00 90.88 165 GLU A N 1
ATOM 1252 C CA . GLU A 1 165 ? 16.133 13.632 4.802 1.00 90.88 165 GLU A CA 1
ATOM 1253 C C . GLU A 1 165 ? 15.493 13.315 3.450 1.00 90.88 165 GLU A C 1
ATOM 1255 O O . GLU A 1 165 ? 14.607 14.058 3.019 1.00 90.88 165 GLU A O 1
ATOM 1260 N N . SER A 1 166 ? 15.816 12.156 2.872 1.00 92.25 166 SER A N 1
ATOM 1261 C CA . SER A 1 166 ? 15.201 11.645 1.641 1.00 92.25 166 SER A CA 1
ATOM 1262 C C . SER A 1 166 ? 13.677 11.548 1.760 1.00 92.25 166 SER A C 1
ATOM 1264 O O . SER A 1 166 ? 12.944 11.985 0.871 1.00 92.25 166 SER A O 1
ATOM 1266 N N . LEU A 1 167 ? 13.168 11.075 2.904 1.00 92.50 167 LEU A N 1
ATOM 1267 C CA . LEU A 1 167 ? 11.727 11.016 3.166 1.00 92.50 167 LEU A CA 1
ATOM 1268 C C . LEU A 1 167 ? 11.067 12.405 3.156 1.00 92.50 167 LEU A C 1
ATOM 1270 O O . LEU A 1 167 ? 9.992 12.590 2.577 1.00 92.50 167 LEU A O 1
ATOM 1274 N N . THR A 1 168 ? 11.701 13.385 3.805 1.00 92.75 168 THR A N 1
ATOM 1275 C CA . THR A 1 168 ? 11.189 14.761 3.872 1.00 92.75 168 THR A CA 1
ATOM 1276 C C . THR A 1 168 ? 11.161 15.391 2.482 1.00 92.75 168 THR A C 1
ATOM 1278 O O . THR A 1 168 ? 10.140 15.956 2.089 1.00 92.75 168 THR A O 1
ATOM 1281 N N . GLN A 1 169 ? 12.238 15.234 1.709 1.00 93.88 169 GLN A N 1
ATOM 1282 C CA . GLN A 1 169 ? 12.320 15.755 0.345 1.00 93.88 169 GLN A CA 1
ATOM 1283 C C . GLN A 1 169 ? 11.281 15.108 -0.572 1.00 93.88 169 GLN A C 1
ATOM 1285 O O . GLN A 1 169 ? 10.547 15.806 -1.275 1.00 93.88 169 GLN A O 1
ATOM 1290 N N . ALA A 1 170 ? 11.129 13.784 -0.508 1.00 94.56 170 ALA A N 1
ATOM 1291 C CA . ALA A 1 170 ? 10.124 13.069 -1.283 1.00 94.56 170 ALA A CA 1
ATOM 1292 C C . ALA A 1 170 ? 8.704 13.586 -1.005 1.00 94.56 170 ALA A C 1
ATOM 1294 O O . ALA A 1 170 ? 7.927 13.783 -1.944 1.00 94.56 170 ALA A O 1
ATOM 1295 N N . LEU A 1 171 ? 8.367 13.866 0.260 1.00 94.12 171 LEU A N 1
ATOM 1296 C CA . LEU A 1 171 ? 7.087 14.479 0.622 1.00 94.12 171 LEU A CA 1
ATOM 1297 C C . LEU A 1 171 ? 6.928 15.889 0.043 1.00 94.12 171 LEU A C 1
ATOM 1299 O O . LEU A 1 171 ? 5.876 16.184 -0.524 1.00 94.12 171 LEU A O 1
ATOM 1303 N N . GLU A 1 172 ? 7.939 16.755 0.154 1.00 95.25 172 GLU A N 1
ATOM 1304 C CA . GLU A 1 172 ? 7.893 18.118 -0.399 1.00 95.25 172 GLU A CA 1
ATOM 1305 C C . GLU A 1 172 ? 7.706 18.113 -1.925 1.00 95.25 172 GLU A C 1
ATOM 1307 O O . GLU A 1 172 ? 6.939 18.911 -2.475 1.00 95.25 172 GLU A O 1
ATOM 1312 N N . ILE A 1 173 ? 8.351 17.163 -2.606 1.00 95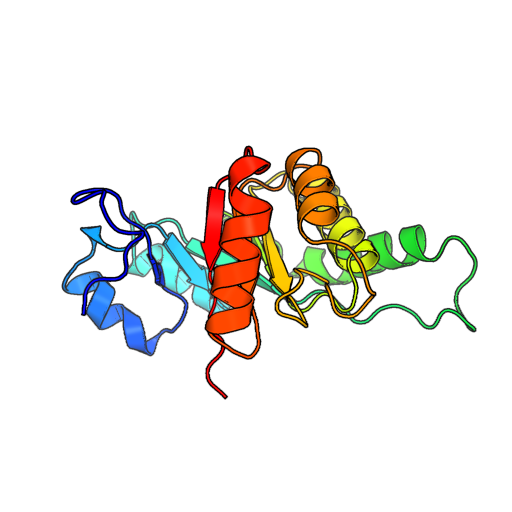.44 173 ILE A N 1
ATOM 1313 C CA . ILE A 1 173 ? 8.260 16.958 -4.054 1.00 95.44 173 ILE A CA 1
ATOM 1314 C C . ILE A 1 173 ? 6.878 16.417 -4.454 1.00 95.44 173 ILE A C 1
ATOM 1316 O O . ILE A 1 173 ? 6.295 16.872 -5.445 1.00 95.44 173 ILE A O 1
ATOM 1320 N N . ALA A 1 174 ? 6.350 15.444 -3.709 1.00 94.38 174 ALA A N 1
ATOM 1321 C CA . ALA A 1 174 ? 5.128 14.715 -4.035 1.00 94.38 174 ALA A CA 1
ATOM 1322 C C . ALA A 1 174 ? 3.834 15.443 -3.641 1.00 94.38 174 ALA A C 1
ATOM 1324 O O . ALA A 1 174 ? 2.863 15.447 -4.408 1.00 94.38 174 ALA A O 1
ATOM 1325 N N . ALA A 1 175 ? 3.799 16.053 -2.453 1.00 94.69 175 ALA A N 1
ATOM 1326 C CA . ALA A 1 175 ? 2.586 16.589 -1.835 1.00 94.69 175 ALA A CA 1
ATOM 1327 C C . ALA A 1 175 ? 1.806 17.588 -2.710 1.00 94.69 175 ALA A C 1
ATOM 1329 O O . ALA A 1 175 ? 0.578 17.478 -2.763 1.00 94.69 175 ALA A O 1
ATOM 1330 N N . PRO A 1 176 ? 2.440 18.506 -3.472 1.00 95.75 176 PRO A N 1
ATOM 1331 C CA . PRO A 1 176 ? 1.707 19.425 -4.348 1.00 95.75 176 PRO A CA 1
ATOM 1332 C C . PRO A 1 176 ? 0.886 18.728 -5.448 1.00 95.75 176 PRO A C 1
ATOM 1334 O O . PRO A 1 176 ? -0.097 19.291 -5.946 1.00 95.75 176 PRO A O 1
ATOM 1337 N N . TYR A 1 177 ? 1.286 17.514 -5.839 1.00 93.56 177 TYR A N 1
ATOM 1338 C CA . TYR A 1 177 ? 0.690 16.755 -6.942 1.00 93.56 177 TYR A CA 1
ATOM 1339 C C . TYR A 1 177 ? -0.262 15.656 -6.472 1.00 93.56 177 TYR A C 1
ATOM 1341 O O . TYR A 1 177 ? -1.136 15.243 -7.243 1.00 93.56 177 TYR A O 1
ATOM 1349 N N . ALA A 1 178 ? -0.130 15.212 -5.222 1.00 94.69 178 ALA A N 1
ATOM 1350 C CA . ALA A 1 178 ? -0.977 14.181 -4.656 1.00 94.69 178 ALA A CA 1
ATOM 1351 C C . ALA A 1 178 ? -2.439 14.646 -4.551 1.00 94.69 178 ALA A C 1
ATOM 1353 O O . ALA A 1 178 ? -2.768 15.754 -4.115 1.00 94.69 178 ALA A O 1
ATOM 1354 N N . ARG A 1 179 ? -3.343 13.769 -4.993 1.00 95.31 179 ARG A N 1
ATOM 1355 C CA . ARG A 1 179 ? -4.802 13.891 -4.796 1.00 95.31 179 ARG A CA 1
ATOM 1356 C C . ARG A 1 179 ? -5.367 12.783 -3.906 1.00 95.31 179 ARG A C 1
ATOM 1358 O O . ARG A 1 179 ? -6.581 12.656 -3.791 1.00 95.31 179 ARG A O 1
ATOM 1365 N N . LEU A 1 180 ? -4.475 11.999 -3.317 1.00 94.62 180 LEU A N 1
ATOM 1366 C CA . LEU A 1 180 ? -4.729 10.925 -2.369 1.00 94.62 180 LEU A CA 1
ATOM 1367 C C . LEU A 1 180 ? -4.032 11.249 -1.042 1.00 94.62 180 LEU A C 1
ATOM 1369 O O . LEU A 1 180 ? -3.244 12.197 -0.982 1.00 94.62 180 LEU A O 1
ATOM 1373 N N . SER A 1 181 ? -4.309 10.474 0.003 1.00 94.25 181 SER A N 1
ATOM 1374 C CA . SER A 1 181 ? -3.634 10.645 1.290 1.00 94.25 181 SER A CA 1
ATOM 1375 C C . SER A 1 181 ? -2.165 10.244 1.179 1.00 94.25 181 SER A C 1
ATOM 1377 O O . SER A 1 181 ? -1.851 9.169 0.669 1.00 94.25 181 SER A O 1
ATOM 1379 N N . LEU A 1 182 ? -1.263 11.087 1.674 1.00 95.19 182 LEU A N 1
ATOM 1380 C CA . LEU A 1 182 ? 0.147 10.738 1.822 1.00 95.19 182 LEU A CA 1
ATOM 1381 C C . LEU A 1 182 ? 0.435 10.419 3.283 1.00 95.19 182 LEU A C 1
ATOM 1383 O O . LEU A 1 182 ? 0.012 11.152 4.175 1.00 95.19 182 LEU A O 1
ATOM 1387 N N . GLY A 1 183 ? 1.162 9.334 3.505 1.00 93.56 183 GLY A N 1
ATOM 1388 C CA . GLY A 1 183 ? 1.734 8.989 4.796 1.00 93.56 183 GLY A CA 1
ATOM 1389 C C . GLY A 1 183 ? 3.203 8.628 4.645 1.00 93.56 183 GLY A C 1
ATOM 1390 O O . GLY A 1 183 ? 3.752 8.624 3.541 1.00 93.56 183 GLY A O 1
ATOM 1391 N N . VAL A 1 184 ? 3.832 8.311 5.768 1.00 93.06 184 VAL A N 1
ATOM 1392 C CA . VAL A 1 184 ? 5.230 7.893 5.809 1.00 93.06 184 VAL A CA 1
ATOM 1393 C C . VAL A 1 184 ? 5.383 6.610 6.600 1.00 93.06 184 VAL A C 1
ATOM 1395 O O . VAL A 1 184 ? 4.659 6.384 7.569 1.00 93.06 184 VAL A O 1
ATOM 1398 N N . CYS A 1 185 ? 6.337 5.786 6.191 1.00 89.00 185 CYS A N 1
ATOM 1399 C CA . CYS A 1 185 ? 6.767 4.616 6.934 1.00 89.00 185 CYS A CA 1
ATOM 1400 C C . CYS A 1 185 ? 8.280 4.703 7.143 1.00 89.00 185 CYS A C 1
ATOM 1402 O O . CYS A 1 185 ? 9.027 4.936 6.196 1.00 89.00 185 CYS A O 1
ATOM 1404 N N . MET A 1 186 ? 8.715 4.533 8.389 1.00 80.88 186 MET A N 1
ATOM 1405 C CA . MET A 1 186 ? 10.125 4.401 8.735 1.00 80.88 186 MET A CA 1
ATOM 1406 C C . MET A 1 186 ? 10.365 2.954 9.136 1.00 80.88 186 MET A C 1
ATOM 1408 O O . MET A 1 186 ? 9.794 2.488 10.124 1.00 80.88 186 MET A O 1
ATOM 1412 N N . HIS A 1 187 ? 11.213 2.263 8.384 1.00 72.94 187 HIS A N 1
ATOM 1413 C CA . HIS A 1 187 ? 11.715 0.955 8.780 1.00 72.94 187 HIS A CA 1
ATOM 1414 C C . HIS A 1 187 ? 12.914 1.183 9.701 1.00 72.94 187 HIS A C 1
ATOM 1416 O O . HIS A 1 187 ? 13.833 1.919 9.349 1.00 72.94 187 HIS A O 1
ATOM 1422 N N . ALA A 1 188 ? 12.870 0.635 10.914 1.00 59.19 188 ALA A N 1
ATOM 1423 C CA . ALA A 1 188 ? 14.037 0.622 11.787 1.00 59.19 188 ALA A CA 1
ATOM 1424 C C . ALA A 1 188 ? 14.941 -0.543 11.364 1.00 59.19 188 ALA A C 1
ATOM 1426 O O . ALA A 1 188 ? 14.458 -1.674 11.291 1.00 59.19 188 ALA A O 1
ATOM 1427 N N . ASP A 1 189 ? 16.212 -0.249 11.080 1.00 51.75 189 ASP A N 1
ATOM 1428 C CA . ASP A 1 189 ? 17.259 -1.258 10.856 1.00 51.75 189 ASP A CA 1
ATOM 1429 C C . ASP A 1 189 ? 17.472 -2.174 12.078 1.00 51.75 189 ASP A C 1
ATOM 1431 O O . ASP A 1 189 ? 17.411 -1.674 13.232 1.00 51.75 189 ASP A O 1
#

Solvent-accessible surface area (backbone atoms only — not comparable to full-atom values): 10767 Å² total; per-residue (Å²): 134,81,66,93,80,76,80,63,96,81,64,42,77,37,68,48,68,49,84,87,49,50,68,52,43,79,74,48,52,72,47,45,59,28,32,40,20,79,42,69,77,48,35,56,55,44,41,66,73,48,58,88,48,46,30,18,34,46,42,74,45,71,81,81,74,58,74,90,82,46,70,84,63,56,64,60,55,47,20,52,50,37,36,65,64,45,59,83,64,68,54,92,80,43,63,28,37,36,41,34,75,47,84,33,69,72,53,41,54,29,43,45,49,25,49,47,76,71,70,67,61,49,30,34,39,54,45,60,33,69,37,63,87,22,26,26,82,74,66,48,46,47,53,61,51,50,65,49,42,61,72,64,66,37,53,31,40,27,42,26,32,94,46,74,65,30,39,51,37,32,46,69,68,28,56,87,71,54,89,48,49,77,50,74,47,79,79,81,133

Foldseek 3Di:
DDPVPPPPPFQAFDEAEDPVCVVVCVVCVRNHQAYEYAAPVVQVVCVVSNPPGQYAYEDEQDDQDDPVPDDPPSLVVSLVVLLVRCVVRDDPSHQEYEYDNQQDLSSQLSNLLSVCVRDVHAYEYEAEAEDLQQAGPVRDHNQVSQVSCVVRRHQEYEYEYQDPNSVVSNCVVRVVRHPHHYHYDYDDD

Secondary structure (DSSP, 8-state):
---TT---TTS--EEE--GGGHHHHHH-GGGEEEEEESSHHHHHHHHHHSTTS-EEEEEEPPPPPPTTTSPSPHHHHHHHHHHHHHGGG--TT-SEEEEE--SSHHHHHHHHHHHHHHH--EEEEEEEE-STT-B-TTS-BHHHHHHHHTTTTEEEEEEEESSHHHHHHHHHHHTTT--SEEEEE----

pLDDT: mean 89.66, std 12.28, range [32.19, 98.06]

Radius of gyration: 16.86 Å; Cα contacts (8 Å, |Δi|>4): 338; chains: 1; bounding box: 31×38×49 Å

Nearest PDB structures (foldseek):
  5dmn-assembly1_A  TM=6.339E-01  e=5.255E-06  Escherichia coli K-12
  5dmm-assembly1_A  TM=6.571E-01  e=1.260E-05  Escherichia coli K-12
  5dmn-assembly1_B  TM=6.918E-01  e=2.354E-05  Escherichia coli K-12
  1q8j-assembly2_B  TM=6.845E-01  e=1.738E-04  Thermotoga maritima
  1q7q-assembly2_B  TM=6.818E-01  e=2.692E-04  Thermotoga maritima

Sequence (189 aa):
MDIPLCQSEHEPQLLLNDPAAISLYHTAPEQFAGALAPNVELCDAWAEELAPLPVGLALECPPEPDAEHCERPITMHYIEQCKEVFRPLLHDDAAFYYLHGAPTFPALRAAVLALGDLCGRTVIAELHVEDDEGHLPDGTDVRAAIGVLQRIGVTTVLISAHDPESLTQALEIAAPYARLSLGVCMHAD

Mean predicted aligned error: 5.57 Å